Protein AF-0000000080281150 (afdb_homodimer)

InterPro domains:
  IPR000835 MarR-type HTH domain [PF12802] (37-95)
  IPR000835 MarR-type HTH domain [PS50995] (1-144)
  IPR000835 MarR-type HTH domain [SM00347] (31-132)
  IPR036388 Winged helix-like DNA-binding domain superfamily [G3DSA:1.10.10.10] (8-151)
  IPR036390 Winged helix DNA-binding domain superfamily [SSF46785] (22-146)
  IPR039422 Transcription regulators MarR/SlyA-like [PTHR33164] (24-145)

Structure (mmCIF, N/CA/C/O backbone):
data_AF-0000000080281150-model_v1
#
loop_
_entity.id
_entity.type
_entity.pdbx_description
1 polymer 'MarR family transcriptional regulator'
#
loop_
_atom_site.group_PDB
_atom_site.id
_atom_site.type_symbol
_atom_site.label_atom_id
_atom_site.label_alt_id
_atom_site.label_comp_id
_atom_site.label_asym_id
_atom_site.label_entity_id
_atom_site.label_seq_id
_atom_site.pdbx_PDB_ins_code
_atom_site.Cartn_x
_atom_site.Cartn_y
_atom_site.Cartn_z
_atom_site.occupancy
_atom_site.B_iso_or_equiv
_atom_site.auth_seq_id
_atom_site.auth_comp_id
_atom_site.auth_asym_id
_atom_site.auth_atom_id
_atom_site.pdbx_PDB_model_num
ATOM 1 N N . MET A 1 1 ? -9.445 -10.828 -25.422 1 67.69 1 MET A N 1
ATOM 2 C CA . MET A 1 1 ? -10.383 -11.781 -24.844 1 67.69 1 MET A CA 1
ATOM 3 C C . MET A 1 1 ? -9.797 -12.438 -23.609 1 67.69 1 MET A C 1
ATOM 5 O O . MET A 1 1 ? -8.578 -12.594 -23.5 1 67.69 1 MET A O 1
ATOM 9 N N . ALA A 1 2 ? -10.656 -12.547 -22.547 1 78.94 2 ALA A N 1
ATOM 10 C CA . ALA A 1 2 ? -10.211 -13.25 -21.359 1 78.94 2 ALA A CA 1
ATOM 11 C C . ALA A 1 2 ? -9.75 -14.664 -21.688 1 78.94 2 ALA A C 1
ATOM 13 O O . ALA A 1 2 ? -10.438 -15.398 -22.406 1 78.94 2 ALA A O 1
ATOM 14 N N . LYS A 1 3 ? -8.5 -15 -21.453 1 88.62 3 LYS A N 1
ATOM 15 C CA . LYS A 1 3 ? -8.008 -16.359 -21.672 1 88.62 3 LYS A CA 1
ATOM 16 C C . LYS A 1 3 ? -8.734 -17.344 -20.766 1 88.62 3 LYS A C 1
ATOM 18 O O . LYS A 1 3 ? -9.109 -18.438 -21.203 1 88.62 3 LYS A O 1
ATOM 23 N N . TYR A 1 4 ? -9.008 -16.969 -19.438 1 94.06 4 TYR A N 1
ATOM 24 C CA . TYR A 1 4 ? -9.703 -17.781 -18.453 1 94.06 4 TYR A CA 1
ATOM 25 C C . TYR A 1 4 ? -10.805 -16.984 -17.75 1 94.06 4 TYR A C 1
ATOM 27 O O . TYR A 1 4 ? -10.531 -15.984 -17.094 1 94.06 4 TYR A O 1
ATOM 35 N N . PRO A 1 5 ? -12.047 -17.422 -17.938 1 92.56 5 PRO A N 1
ATOM 36 C CA . PRO A 1 5 ? -13.133 -16.703 -17.266 1 92.56 5 PRO A CA 1
ATOM 37 C C . PRO A 1 5 ? -13.008 -16.734 -15.742 1 92.56 5 PRO A C 1
ATOM 39 O O . PRO A 1 5 ? -12.547 -17.719 -15.172 1 92.56 5 PRO A O 1
ATOM 42 N N . LEU A 1 6 ? -13.344 -15.656 -15.164 1 93.81 6 LEU A N 1
ATOM 43 C CA . LEU A 1 6 ? -13.289 -15.484 -13.719 1 93.81 6 LEU A CA 1
ATOM 44 C C . LEU A 1 6 ? -14.688 -15.531 -13.109 1 93.81 6 LEU A C 1
ATOM 46 O O . LEU A 1 6 ? -15.586 -14.805 -13.547 1 93.81 6 LEU A O 1
ATOM 50 N N . SER A 1 7 ? -14.906 -16.469 -12.172 1 94.81 7 SER A N 1
ATOM 51 C CA . SER A 1 7 ? -16.203 -16.516 -11.508 1 94.81 7 SER A CA 1
ATOM 52 C C . SER A 1 7 ? -16.391 -15.352 -10.547 1 94.81 7 SER A C 1
ATOM 54 O O . SER A 1 7 ? -15.406 -14.766 -10.086 1 94.81 7 SER A O 1
ATOM 56 N N . ALA A 1 8 ? -17.609 -15.031 -10.195 1 94.69 8 ALA A N 1
ATOM 57 C CA . ALA A 1 8 ? -17.922 -13.961 -9.25 1 94.69 8 ALA A CA 1
ATOM 58 C C . ALA A 1 8 ? -17.344 -14.266 -7.871 1 94.69 8 ALA A C 1
ATOM 60 O O . ALA A 1 8 ? -16.875 -13.359 -7.176 1 94.69 8 ALA A O 1
ATOM 61 N N . GLU A 1 9 ? -17.359 -15.508 -7.57 1 95.62 9 GLU A N 1
ATOM 62 C CA . GLU A 1 9 ? -16.859 -15.922 -6.27 1 95.62 9 GLU A CA 1
ATOM 63 C C . GLU A 1 9 ? -15.336 -15.781 -6.195 1 95.62 9 GLU A C 1
ATOM 65 O O . GLU A 1 9 ? -14.805 -15.297 -5.191 1 95.62 9 GLU A O 1
ATOM 70 N N . GLU A 1 10 ? -14.703 -16.188 -7.234 1 95.5 10 GLU A N 1
ATOM 71 C CA . GLU A 1 10 ? -13.258 -16.047 -7.293 1 95.5 10 GLU A CA 1
ATOM 72 C C . GLU A 1 10 ? -12.836 -14.586 -7.258 1 95.5 10 GLU A C 1
ATOM 74 O O . GLU A 1 10 ? -11.906 -14.219 -6.543 1 95.5 10 GLU A O 1
ATOM 79 N N . MET A 1 11 ? -13.57 -13.773 -7.984 1 95.75 11 MET A N 1
ATOM 80 C CA . MET A 1 11 ? -13.281 -12.344 -8.008 1 95.75 11 MET A CA 1
ATOM 81 C C . MET A 1 11 ? -13.461 -11.727 -6.621 1 95.75 11 MET A C 1
ATOM 83 O O . MET A 1 11 ? -12.648 -10.906 -6.195 1 95.75 11 MET A O 1
ATOM 87 N N . ALA A 1 12 ? -14.492 -12.164 -5.926 1 94.94 12 ALA A N 1
ATOM 88 C CA . ALA A 1 12 ? -14.766 -11.641 -4.59 1 94.94 12 ALA A CA 1
ATOM 89 C C . ALA A 1 12 ? -13.641 -11.992 -3.623 1 94.94 12 ALA A C 1
ATOM 91 O O . ALA A 1 12 ? -13.258 -11.18 -2.783 1 94.94 12 ALA A O 1
ATOM 92 N N . ARG A 1 13 ? -13.07 -13.164 -3.773 1 95.56 13 ARG A N 1
ATOM 93 C CA . ARG A 1 13 ? -11.977 -13.594 -2.91 1 95.56 13 ARG A CA 1
ATOM 94 C C . ARG A 1 13 ? -10.727 -12.758 -3.154 1 95.56 13 ARG A C 1
ATOM 96 O O . ARG A 1 13 ? -10.094 -12.289 -2.207 1 95.56 13 ARG A O 1
ATOM 103 N N . PHE A 1 14 ? -10.438 -12.531 -4.41 1 96.88 14 PHE A N 1
ATOM 104 C CA . PHE A 1 14 ? -9.25 -11.758 -4.738 1 96.88 14 PHE A CA 1
ATOM 105 C C . PHE A 1 14 ? -9.445 -10.289 -4.398 1 96.88 14 PHE A C 1
ATOM 107 O O . PHE A 1 14 ? -8.5 -9.602 -4 1 96.88 14 PHE A O 1
ATOM 114 N N . ALA A 1 15 ? -10.703 -9.836 -4.586 1 94.44 15 ALA A N 1
ATOM 115 C CA . ALA A 1 15 ? -11.016 -8.461 -4.191 1 94.44 15 ALA A CA 1
ATOM 116 C C . ALA A 1 15 ? -10.812 -8.266 -2.693 1 94.44 15 ALA A C 1
ATOM 118 O O . ALA A 1 15 ? -10.273 -7.238 -2.262 1 94.44 15 ALA A O 1
ATOM 119 N N . HIS A 1 16 ? -11.18 -9.25 -1.938 1 93.56 16 HIS A N 1
ATOM 120 C CA . HIS A 1 16 ? -11.008 -9.203 -0.49 1 93.56 16 HIS A CA 1
ATOM 121 C C . HIS A 1 16 ? -9.531 -9.219 -0.11 1 93.56 16 HIS A C 1
ATOM 123 O O . HIS A 1 16 ? -9.086 -8.391 0.693 1 93.56 16 HIS A O 1
ATOM 129 N N . LEU A 1 17 ? -8.719 -10.039 -0.716 1 95 17 LEU A N 1
ATOM 130 C CA . LEU A 1 17 ? -7.285 -10.125 -0.457 1 95 17 LEU A CA 1
ATOM 131 C C . LEU A 1 17 ? -6.578 -8.844 -0.865 1 95 17 LEU A C 1
ATOM 133 O O . LEU A 1 17 ? -5.703 -8.352 -0.146 1 95 17 LEU A O 1
ATOM 137 N N . GLY A 1 18 ? -7.012 -8.305 -2.004 1 94.88 18 GLY A N 1
ATOM 138 C CA . GLY A 1 18 ? -6.434 -7.059 -2.484 1 94.88 18 GLY A CA 1
ATOM 139 C C . GLY A 1 18 ? -6.719 -5.879 -1.571 1 94.88 18 GLY A C 1
ATOM 140 O O . GLY A 1 18 ? -5.828 -5.07 -1.3 1 94.88 18 GLY A O 1
ATOM 141 N N . ARG A 1 19 ? -7.941 -5.836 -1.125 1 92.88 19 ARG A N 1
ATOM 142 C CA . ARG A 1 19 ? -8.336 -4.77 -0.212 1 92.88 19 ARG A CA 1
ATOM 143 C C . ARG A 1 19 ? -7.57 -4.859 1.103 1 92.88 19 ARG A C 1
ATOM 145 O O . ARG A 1 19 ? -7.043 -3.857 1.592 1 92.88 19 ARG A O 1
ATOM 152 N N . GLU A 1 20 ? -7.5 -6.004 1.625 1 91.94 20 GLU A N 1
ATOM 153 C CA . GLU A 1 20 ? -6.77 -6.188 2.873 1 91.94 20 GLU A CA 1
ATOM 154 C C . GLU A 1 20 ? -5.281 -5.906 2.686 1 91.94 20 GLU A C 1
ATOM 156 O O . GLU A 1 20 ? -4.656 -5.258 3.527 1 91.94 20 GLU A O 1
ATOM 161 N N . GLY A 1 21 ? -4.742 -6.391 1.628 1 94.06 21 GLY A N 1
ATOM 162 C CA . GLY A 1 21 ? -3.338 -6.16 1.33 1 94.06 21 GLY A CA 1
ATOM 163 C C . GLY A 1 21 ? -2.99 -4.688 1.204 1 94.06 21 GLY A C 1
ATOM 164 O O . GLY A 1 21 ? -1.988 -4.23 1.758 1 94.06 21 GLY A O 1
ATOM 165 N N . SER A 1 22 ? -3.85 -3.963 0.484 1 95.56 22 SER A N 1
ATOM 166 C CA . SER A 1 22 ? -3.594 -2.535 0.315 1 95.56 22 SER A CA 1
ATOM 167 C C . SER A 1 22 ? -3.717 -1.791 1.64 1 95.56 22 SER A C 1
ATOM 169 O O . SER A 1 22 ? -2.92 -0.896 1.931 1 95.56 22 SER A O 1
ATOM 171 N N . THR A 1 23 ? -4.691 -2.184 2.447 1 93.94 23 THR A N 1
ATOM 172 C CA . THR A 1 23 ? -4.879 -1.559 3.752 1 93.94 23 THR A CA 1
ATOM 173 C C . THR A 1 23 ? -3.648 -1.764 4.633 1 93.94 23 THR A C 1
ATOM 175 O O . THR A 1 23 ? -3.08 -0.799 5.148 1 93.94 23 THR A O 1
ATOM 178 N N . LEU A 1 24 ? -3.193 -2.975 4.73 1 92.56 24 LEU A N 1
ATOM 179 C CA . LEU A 1 24 ? -2.078 -3.283 5.617 1 92.56 24 LEU A CA 1
ATOM 180 C C . LEU A 1 24 ? -0.782 -2.67 5.094 1 92.56 24 LEU A C 1
ATOM 182 O O . LEU A 1 24 ? 0.07 -2.246 5.879 1 92.56 24 LEU A O 1
ATOM 186 N N . THR A 1 25 ? -0.645 -2.613 3.799 1 95.06 25 THR A N 1
ATOM 187 C CA . THR A 1 25 ? 0.533 -2.002 3.193 1 95.06 25 THR A CA 1
ATOM 188 C C . THR A 1 25 ? 0.585 -0.508 3.504 1 95.06 25 THR A C 1
ATOM 190 O O . THR A 1 25 ? 1.625 0.009 3.918 1 95.06 25 THR A O 1
ATOM 193 N N . VAL A 1 26 ? -0.5 0.152 3.316 1 95.88 26 VAL A N 1
ATOM 194 C CA . VAL A 1 26 ? -0.562 1.587 3.574 1 95.88 26 VAL A CA 1
ATOM 195 C C . VAL A 1 26 ? -0.283 1.858 5.051 1 95.88 26 VAL A C 1
ATOM 197 O O . VAL A 1 26 ? 0.53 2.723 5.387 1 95.88 26 VAL A O 1
ATOM 200 N N . LEU A 1 27 ? -0.866 1.106 5.926 1 93.06 27 LEU A N 1
ATOM 201 C CA . LEU A 1 27 ? -0.697 1.33 7.359 1 93.06 27 LEU A CA 1
ATOM 202 C C . LEU A 1 27 ? 0.729 1.012 7.793 1 93.06 27 LEU A C 1
ATOM 204 O O . LEU A 1 27 ? 1.295 1.708 8.641 1 93.06 27 LEU A O 1
ATOM 208 N N . ARG A 1 28 ? 1.329 0.004 7.25 1 92.38 28 ARG A N 1
ATOM 209 C CA . ARG A 1 28 ? 2.719 -0.331 7.547 1 92.38 28 ARG A CA 1
ATOM 210 C C . ARG A 1 28 ? 3.65 0.817 7.172 1 92.38 28 ARG A C 1
ATOM 212 O O . ARG A 1 28 ? 4.523 1.197 7.957 1 92.38 28 ARG A O 1
ATOM 219 N N . HIS A 1 29 ? 3.428 1.342 6.023 1 94.06 29 HIS A N 1
ATOM 220 C CA . HIS A 1 29 ? 4.336 2.383 5.555 1 94.06 29 HIS A CA 1
ATOM 221 C C . HIS A 1 29 ? 4.051 3.713 6.238 1 94.06 29 HIS A C 1
ATOM 223 O O . HIS A 1 29 ? 4.949 4.551 6.379 1 94.06 29 HIS A O 1
ATOM 229 N N . ALA A 1 30 ? 2.811 3.914 6.699 1 91.94 30 ALA A N 1
ATOM 230 C CA . ALA A 1 30 ? 2.533 5.066 7.555 1 91.94 30 ALA A CA 1
ATOM 231 C C . ALA A 1 30 ? 3.312 4.98 8.867 1 91.94 30 ALA A C 1
ATOM 233 O O . ALA A 1 30 ? 3.873 5.977 9.328 1 91.94 30 ALA A O 1
ATOM 234 N N . ARG A 1 31 ? 3.373 3.822 9.398 1 88.75 31 ARG A N 1
ATOM 235 C CA . ARG A 1 31 ? 4.102 3.604 10.641 1 88.75 31 ARG A CA 1
ATOM 236 C C . ARG A 1 31 ? 5.602 3.814 10.438 1 88.75 31 ARG A C 1
ATOM 238 O O . ARG A 1 31 ? 6.258 4.449 11.266 1 88.75 31 ARG A O 1
ATOM 245 N N . ILE A 1 32 ? 6.125 3.293 9.398 1 89.88 32 ILE A N 1
ATOM 246 C CA . ILE A 1 32 ? 7.539 3.445 9.078 1 89.88 32 ILE A CA 1
ATOM 247 C C . ILE A 1 32 ? 7.867 4.922 8.867 1 89.88 32 ILE A C 1
ATOM 249 O O . ILE A 1 32 ? 8.844 5.434 9.406 1 89.88 32 ILE A O 1
ATOM 253 N N . ALA A 1 33 ? 7.004 5.625 8.117 1 91.38 33 ALA A N 1
ATOM 254 C CA . ALA A 1 33 ? 7.203 7.039 7.812 1 91.38 33 ALA A CA 1
ATOM 255 C C . ALA A 1 33 ? 7.18 7.879 9.086 1 91.38 33 ALA A C 1
ATOM 257 O O . ALA A 1 33 ? 7.961 8.82 9.227 1 91.38 33 ALA A O 1
ATOM 258 N N . GLU A 1 34 ? 6.309 7.523 9.945 1 86.69 34 GLU A N 1
ATOM 259 C CA . GLU A 1 34 ? 6.211 8.25 11.211 1 86.69 34 GLU A CA 1
ATOM 260 C C . GLU A 1 34 ? 7.523 8.18 11.984 1 86.69 34 GLU A C 1
ATOM 262 O O . GLU A 1 34 ? 7.941 9.164 12.594 1 86.69 34 GLU A O 1
ATOM 267 N N . ARG A 1 35 ? 8.172 7.047 11.961 1 86.06 35 ARG A N 1
ATOM 268 C CA . ARG A 1 35 ? 9.445 6.871 12.648 1 86.06 35 ARG A CA 1
ATOM 269 C C . ARG A 1 35 ? 10.539 7.715 12 1 86.06 35 ARG A C 1
ATOM 271 O O . ARG A 1 35 ? 11.578 7.969 12.617 1 86.06 35 ARG A O 1
ATOM 278 N N . MET A 1 36 ? 10.281 8.141 10.766 1 86.44 36 MET A N 1
ATOM 279 C CA . MET A 1 36 ? 11.219 8.984 10.031 1 86.44 36 MET A CA 1
ATOM 280 C C . MET A 1 36 ? 10.82 10.453 10.109 1 86.44 36 MET A C 1
ATOM 282 O O . MET A 1 36 ? 11.477 11.312 9.516 1 86.44 36 MET A O 1
ATOM 286 N N . GLY A 1 37 ? 9.703 10.742 10.766 1 86.19 37 GLY A N 1
ATOM 287 C CA . GLY A 1 37 ? 9.18 12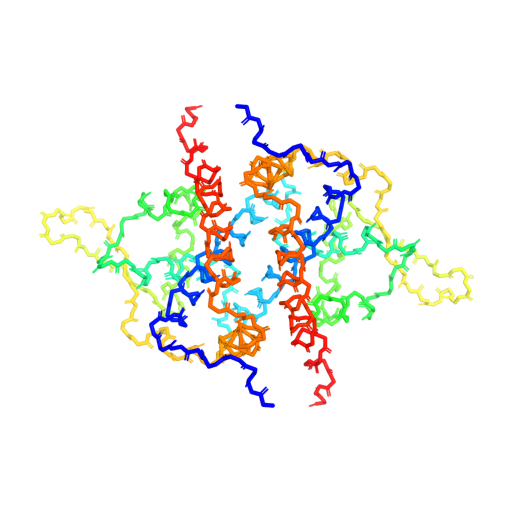.102 10.828 1 86.19 37 GLY A CA 1
ATOM 288 C C . GLY A 1 37 ? 8.555 12.562 9.523 1 86.19 37 GLY A C 1
ATOM 289 O O . GLY A 1 37 ? 8.547 13.758 9.219 1 86.19 37 GLY A O 1
ATOM 290 N N . LEU A 1 38 ? 8.047 11.57 8.688 1 91.25 38 LEU A N 1
ATOM 291 C CA . LEU A 1 38 ? 7.492 11.852 7.371 1 91.25 38 LEU A CA 1
ATOM 292 C C . LEU A 1 38 ? 6.066 11.32 7.258 1 91.25 38 LEU A C 1
ATOM 294 O O . LEU A 1 38 ? 5.598 10.602 8.141 1 91.25 38 LEU A O 1
ATOM 298 N N . SER A 1 39 ? 5.332 11.75 6.262 1 90.31 39 SER A N 1
ATOM 299 C CA . SER A 1 39 ? 4.129 11.055 5.82 1 90.31 39 SER A CA 1
ATOM 300 C C . SER A 1 39 ? 4.469 9.867 4.922 1 90.31 39 SER A C 1
ATOM 302 O O . SER A 1 39 ? 5.582 9.781 4.398 1 90.31 39 SER A O 1
ATOM 304 N N . ALA A 1 40 ? 3.543 9.047 4.777 1 92.31 40 ALA A N 1
ATOM 305 C CA . ALA A 1 40 ? 3.762 7.91 3.887 1 92.31 40 ALA A CA 1
ATOM 306 C C . ALA A 1 40 ? 4.043 8.375 2.461 1 92.31 40 ALA A C 1
ATOM 308 O O . ALA A 1 40 ? 4.875 7.793 1.763 1 92.31 40 ALA A O 1
ATOM 309 N N . THR A 1 41 ? 3.395 9.422 2.072 1 92.88 41 THR A N 1
ATOM 310 C CA . THR A 1 41 ? 3.602 9.984 0.743 1 92.88 41 THR A CA 1
ATOM 311 C C . THR A 1 41 ? 5.016 10.539 0.606 1 92.88 41 THR A C 1
ATOM 313 O O . THR A 1 41 ? 5.695 10.281 -0.39 1 92.88 41 THR A O 1
ATOM 316 N N . ASP A 1 42 ? 5.441 11.289 1.612 1 93.31 42 ASP A N 1
ATOM 317 C CA . ASP A 1 42 ? 6.797 11.828 1.603 1 93.31 42 ASP A CA 1
ATOM 318 C C . ASP A 1 42 ? 7.836 10.711 1.54 1 93.31 42 ASP A C 1
ATOM 320 O O . ASP A 1 42 ? 8.805 10.797 0.777 1 93.31 42 ASP A O 1
ATOM 324 N N . HIS A 1 43 ? 7.598 9.742 2.256 1 93.25 43 HIS A N 1
ATOM 325 C CA . HIS A 1 43 ? 8.516 8.609 2.314 1 93.25 43 HIS A CA 1
ATOM 326 C C . HIS A 1 43 ? 8.609 7.91 0.964 1 93.25 43 HIS A C 1
ATOM 328 O O . HIS A 1 43 ? 9.703 7.559 0.517 1 93.25 43 HIS A O 1
ATOM 334 N N . LYS A 1 44 ? 7.496 7.695 0.346 1 94.56 44 LYS A N 1
ATOM 335 C CA . LYS A 1 44 ? 7.512 7.004 -0.941 1 94.56 44 LYS A CA 1
ATOM 336 C C . LYS A 1 44 ? 8.125 7.883 -2.027 1 94.56 44 LYS A C 1
ATOM 338 O O . LYS A 1 44 ? 8.812 7.383 -2.924 1 94.56 44 LYS A O 1
ATOM 343 N N . ALA 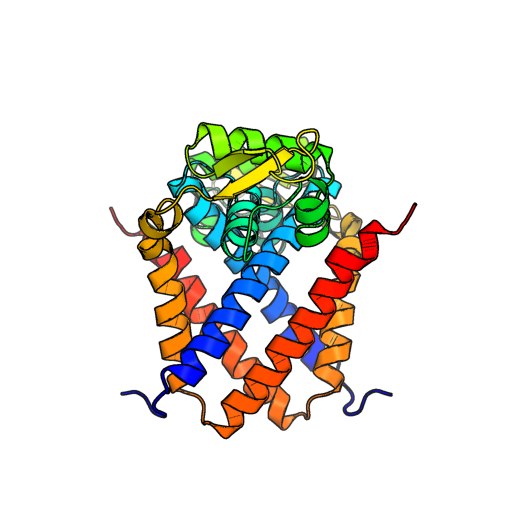A 1 45 ? 7.906 9.18 -1.927 1 92.88 45 ALA A N 1
ATOM 344 C CA . ALA A 1 45 ? 8.594 10.102 -2.828 1 92.88 45 ALA A CA 1
ATOM 345 C C . ALA A 1 45 ? 10.109 10.016 -2.652 1 92.88 45 ALA A C 1
ATOM 347 O O . ALA A 1 45 ? 10.852 9.969 -3.635 1 92.88 45 ALA A O 1
ATOM 348 N N . LEU A 1 46 ? 10.516 9.977 -1.428 1 93.31 46 LEU A N 1
ATOM 349 C CA . LEU A 1 46 ? 11.93 9.836 -1.113 1 93.31 46 LEU A CA 1
ATOM 350 C C . LEU A 1 46 ? 12.5 8.555 -1.721 1 93.31 46 LEU A C 1
ATOM 352 O O . LEU A 1 46 ? 13.586 8.57 -2.305 1 93.31 46 LEU A O 1
ATOM 356 N N . GLU A 1 47 ? 11.758 7.512 -1.562 1 91.88 47 GLU A N 1
ATOM 357 C CA . GLU A 1 47 ? 12.195 6.227 -2.1 1 91.88 47 GLU A CA 1
ATOM 358 C C . GLU A 1 47 ? 12.352 6.289 -3.615 1 91.88 47 GLU A C 1
ATOM 360 O O . GLU A 1 47 ? 13.32 5.754 -4.164 1 91.88 47 GLU A O 1
ATOM 365 N N . LEU A 1 48 ? 11.43 6.906 -4.273 1 90.5 48 LEU A N 1
ATOM 366 C CA . LEU A 1 48 ? 11.484 7.031 -5.727 1 90.5 48 LEU A CA 1
ATOM 367 C C . LEU A 1 48 ? 12.695 7.859 -6.156 1 90.5 48 LEU A C 1
ATOM 369 O O . LEU A 1 48 ? 13.406 7.488 -7.09 1 90.5 48 LEU A O 1
ATOM 373 N N . VAL A 1 49 ? 12.945 8.922 -5.457 1 89.94 49 VAL A N 1
ATOM 374 C CA . VAL A 1 49 ? 14.086 9.781 -5.758 1 89.94 49 VAL A CA 1
ATOM 375 C C . VAL A 1 49 ? 15.383 9.016 -5.516 1 89.94 49 VAL A C 1
ATOM 377 O O . VAL A 1 49 ? 16.328 9.109 -6.305 1 89.94 49 VAL A O 1
ATOM 380 N N . GLY A 1 50 ? 15.406 8.25 -4.484 1 87.94 50 GLY A N 1
ATOM 381 C CA . GLY A 1 50 ? 16.594 7.496 -4.117 1 87.94 50 GLY A CA 1
ATOM 382 C C . GLY A 1 50 ? 16.906 6.371 -5.09 1 87.94 50 GLY A C 1
ATOM 383 O O . GLY A 1 50 ? 18.062 5.941 -5.195 1 87.94 50 GLY A O 1
ATOM 384 N N . GLN A 1 51 ? 15.977 5.898 -5.812 1 86.56 51 GLN A N 1
ATOM 385 C CA . GLN A 1 51 ? 16.156 4.797 -6.754 1 86.56 51 GLN A CA 1
ATOM 386 C C . GLN A 1 51 ? 16.609 5.309 -8.117 1 86.56 51 GLN A C 1
ATOM 388 O O . GLN A 1 51 ? 17.062 4.527 -8.961 1 86.56 51 GLN A O 1
ATOM 393 N N . ALA A 1 52 ? 16.438 6.562 -8.273 1 87.31 52 ALA A N 1
ATOM 394 C CA . ALA A 1 52 ? 16.812 7.137 -9.562 1 87.31 52 ALA A CA 1
ATOM 395 C C . ALA A 1 52 ? 18.328 7.176 -9.719 1 87.31 52 ALA A C 1
ATOM 397 O O . ALA A 1 52 ? 19.062 7.336 -8.742 1 87.31 52 ALA A O 1
ATOM 398 N N . PRO A 1 53 ? 18.766 6.965 -10.961 1 86.94 53 PRO A N 1
ATOM 399 C CA . PRO A 1 53 ? 20.203 6.996 -11.188 1 86.94 53 PRO A CA 1
ATOM 400 C C . PRO A 1 53 ? 20.812 8.375 -10.938 1 86.94 53 PRO A C 1
ATOM 402 O O . PRO A 1 53 ? 22.031 8.492 -10.75 1 86.94 53 PRO A O 1
ATOM 405 N N . GLY A 1 54 ? 20.062 9.414 -10.914 1 88 54 GLY A N 1
ATOM 406 C CA . GLY A 1 54 ? 20.516 10.781 -10.68 1 88 54 GLY A CA 1
ATOM 407 C C . GLY A 1 54 ? 19.406 11.688 -10.156 1 88 54 GLY A C 1
ATOM 408 O O . GLY A 1 54 ? 18.297 11.234 -9.906 1 88 54 GLY A O 1
ATOM 409 N N . PRO A 1 55 ? 19.875 12.945 -9.922 1 93.44 55 PRO A N 1
ATOM 410 C CA . PRO A 1 55 ? 18.875 13.906 -9.414 1 93.44 55 PRO A CA 1
ATOM 411 C C . PRO A 1 55 ? 17.688 14.062 -10.352 1 93.44 55 PRO A C 1
ATOM 413 O O . PRO A 1 55 ? 17.828 13.898 -11.57 1 93.44 55 PRO A O 1
ATOM 416 N N . LEU A 1 56 ? 16.547 14.352 -9.781 1 94.12 56 LEU A N 1
ATOM 417 C CA . LEU A 1 56 ? 15.305 14.469 -10.547 1 94.12 56 LEU A CA 1
ATOM 418 C C . LEU A 1 56 ? 14.734 15.875 -10.438 1 94.12 56 LEU A C 1
ATOM 420 O O . LEU A 1 56 ? 14.93 16.562 -9.422 1 94.12 56 LEU A O 1
ATOM 424 N N . THR A 1 57 ? 13.992 16.25 -11.492 1 92.81 57 THR A N 1
ATOM 425 C CA . THR A 1 57 ? 13.234 17.484 -11.422 1 92.81 57 THR A CA 1
ATOM 426 C C . THR A 1 57 ? 11.914 17.281 -10.68 1 92.81 57 THR A C 1
ATOM 428 O O . THR A 1 57 ? 11.453 16.141 -10.539 1 92.81 57 THR A O 1
ATOM 431 N N . ALA A 1 58 ? 11.352 18.422 -10.242 1 91.75 58 ALA A N 1
ATOM 432 C CA . ALA A 1 58 ? 10.023 18.344 -9.633 1 91.75 58 ALA A CA 1
ATOM 433 C C . ALA A 1 58 ? 9.016 17.75 -10.609 1 91.75 58 ALA A C 1
ATOM 435 O O . ALA A 1 58 ? 8.141 16.984 -10.203 1 91.75 58 ALA A O 1
ATOM 436 N N . GLY A 1 59 ? 9.148 18.062 -11.836 1 91.25 59 GLY A N 1
ATOM 437 C CA . GLY A 1 59 ? 8.273 17.516 -12.867 1 91.25 59 GLY A CA 1
ATOM 438 C C . GLY A 1 59 ? 8.367 16.016 -12.992 1 91.25 59 GLY A C 1
ATOM 439 O O . GLY A 1 59 ? 7.352 15.32 -13.109 1 91.25 59 GLY A O 1
ATOM 440 N N . ARG A 1 60 ? 9.562 15.516 -12.953 1 91.25 60 ARG A N 1
ATOM 441 C CA . ARG A 1 60 ? 9.773 14.078 -13.062 1 91.25 60 ARG A CA 1
ATOM 442 C C . ARG A 1 60 ? 9.242 13.352 -11.828 1 91.25 60 ARG A C 1
ATOM 444 O O . ARG A 1 60 ? 8.656 12.273 -11.938 1 91.25 60 ARG A O 1
ATOM 451 N N . ILE A 1 61 ? 9.438 13.906 -10.688 1 91.88 61 ILE A N 1
ATOM 452 C CA . ILE A 1 61 ? 8.93 13.328 -9.453 1 91.88 61 ILE A CA 1
ATOM 453 C C . ILE A 1 61 ? 7.402 13.289 -9.492 1 91.88 61 ILE A C 1
ATOM 455 O O . ILE A 1 61 ? 6.785 12.297 -9.102 1 91.88 61 ILE A O 1
ATOM 459 N N . ALA A 1 62 ? 6.828 14.359 -10.008 1 90.06 62 ALA A N 1
ATOM 460 C CA . ALA A 1 62 ? 5.379 14.414 -10.164 1 90.06 62 ALA A CA 1
ATOM 461 C C . ALA A 1 62 ? 4.883 13.297 -11.078 1 90.06 62 ALA A C 1
ATOM 463 O O . ALA A 1 62 ? 3.902 12.617 -10.766 1 90.06 62 ALA A O 1
ATOM 464 N N . GLU A 1 63 ? 5.586 13.078 -12.133 1 87.62 63 GLU A N 1
ATOM 465 C CA . GLU A 1 63 ? 5.242 12.023 -13.078 1 87.62 63 GLU A CA 1
ATOM 466 C C . GLU A 1 63 ? 5.328 10.648 -12.43 1 87.62 63 GLU A C 1
ATOM 468 O O . GLU A 1 63 ? 4.465 9.797 -12.648 1 87.62 63 GLU A O 1
ATOM 473 N N . LEU A 1 64 ? 6.34 10.453 -11.609 1 84.94 64 LEU A N 1
ATOM 474 C CA . LEU A 1 64 ? 6.602 9.156 -11 1 84.94 64 LEU A CA 1
ATOM 475 C C . LEU A 1 64 ? 5.645 8.883 -9.852 1 84.94 64 LEU A C 1
ATOM 477 O O . LEU A 1 64 ? 5.348 7.727 -9.539 1 84.94 64 LEU A O 1
ATOM 481 N N . THR A 1 65 ? 5.129 9.922 -9.227 1 86.88 65 THR A N 1
ATOM 482 C CA . THR A 1 65 ? 4.332 9.75 -8.023 1 86.88 65 THR A CA 1
ATOM 483 C C . THR A 1 65 ? 2.852 9.969 -8.312 1 86.88 65 THR A C 1
ATOM 485 O O . THR A 1 65 ? 1.991 9.57 -7.523 1 86.88 65 THR A O 1
ATOM 488 N N . GLY A 1 66 ? 2.586 10.766 -9.375 1 82.81 66 GLY A N 1
ATOM 489 C CA . GLY A 1 66 ? 1.219 11.18 -9.648 1 82.81 66 GLY A CA 1
ATOM 490 C C . GLY A 1 66 ? 0.791 12.391 -8.844 1 82.81 66 GLY A C 1
ATOM 491 O O . GLY A 1 66 ? -0.364 12.82 -8.922 1 82.81 66 GLY A O 1
ATOM 492 N N . LEU A 1 67 ? 1.679 12.922 -8.141 1 84.62 67 LEU A N 1
ATOM 493 C CA . LEU A 1 67 ? 1.397 14.141 -7.387 1 84.62 67 LEU A CA 1
ATOM 494 C C . LEU A 1 67 ? 1.461 15.367 -8.289 1 84.62 67 LEU A C 1
ATOM 496 O O . LEU A 1 67 ? 2.141 15.352 -9.32 1 84.62 67 LEU A O 1
ATOM 500 N N . SER A 1 68 ? 0.706 16.375 -7.84 1 85.38 68 SER A N 1
ATOM 501 C CA . SER A 1 68 ? 0.879 17.656 -8.531 1 85.38 68 SER A CA 1
ATOM 502 C C . SER A 1 68 ? 2.254 18.25 -8.25 1 85.38 68 SER A C 1
ATOM 504 O O . SER A 1 68 ? 2.881 17.922 -7.238 1 85.38 68 SER A O 1
ATOM 506 N N . THR A 1 69 ? 2.668 19.094 -9.164 1 87.19 69 THR A N 1
ATOM 507 C CA . THR A 1 69 ? 3.959 19.734 -8.977 1 87.19 69 THR A CA 1
ATOM 508 C C . THR A 1 69 ? 3.975 20.562 -7.691 1 87.19 69 THR A C 1
ATOM 510 O O . THR A 1 69 ? 4.996 20.625 -7.004 1 87.19 69 THR A O 1
ATOM 513 N N . GLY A 1 70 ? 2.871 21.203 -7.441 1 87.75 70 GLY A N 1
ATOM 514 C CA . GLY A 1 70 ? 2.768 21.922 -6.184 1 87.75 70 GLY A CA 1
ATOM 515 C C . GLY A 1 70 ? 2.943 21.031 -4.969 1 87.75 70 GLY A C 1
ATOM 516 O O . GLY A 1 70 ? 3.645 21.391 -4.023 1 87.75 70 GLY A O 1
ATOM 517 N N . ALA A 1 71 ? 2.352 19.875 -4.996 1 87 71 ALA A N 1
ATOM 518 C CA . ALA A 1 71 ? 2.482 18.922 -3.895 1 87 71 ALA A CA 1
ATOM 519 C C . ALA A 1 71 ? 3.918 18.422 -3.77 1 87 71 ALA A C 1
ATOM 521 O O . ALA A 1 71 ? 4.418 18.234 -2.66 1 87 71 ALA A O 1
ATOM 522 N N . VAL A 1 72 ? 4.539 18.266 -4.91 1 91.62 72 VAL A N 1
ATOM 523 C CA . VAL A 1 72 ? 5.922 17.797 -4.922 1 91.62 72 VAL A CA 1
ATOM 524 C C . VAL A 1 72 ? 6.82 18.812 -4.23 1 91.62 72 VAL A C 1
ATOM 526 O O . VAL A 1 72 ? 7.742 18.438 -3.496 1 91.62 72 VAL A O 1
ATOM 529 N N . THR A 1 73 ? 6.539 20.031 -4.465 1 92.38 73 THR A N 1
ATOM 530 C CA . THR A 1 73 ? 7.32 21.078 -3.816 1 92.38 73 THR A CA 1
ATOM 531 C C . THR A 1 73 ? 7.223 20.969 -2.299 1 92.38 73 THR A C 1
ATOM 533 O O . THR A 1 73 ? 8.234 21.047 -1.598 1 92.38 73 THR A O 1
ATOM 536 N N . GLY A 1 74 ? 6.023 20.75 -1.854 1 92.94 74 GLY A N 1
ATOM 537 C CA . GLY A 1 74 ? 5.84 20.547 -0.427 1 92.94 74 GLY A CA 1
ATOM 538 C C . GLY A 1 74 ? 6.598 19.344 0.099 1 92.94 74 GLY A C 1
ATOM 539 O O . GLY A 1 74 ? 7.207 19.406 1.168 1 92.94 74 GLY A O 1
ATOM 540 N N . VAL A 1 75 ? 6.547 18.297 -0.609 1 92.94 75 VAL A N 1
ATOM 541 C CA . VAL A 1 75 ? 7.266 17.078 -0.245 1 92.94 75 VAL A CA 1
ATOM 542 C C . VAL A 1 75 ? 8.766 17.375 -0.179 1 92.94 75 VAL A C 1
ATOM 544 O O . VAL A 1 75 ? 9.43 16.984 0.784 1 92.94 75 VAL A O 1
ATOM 547 N N . MET A 1 76 ? 9.227 18.062 -1.17 1 92.88 76 MET A N 1
ATOM 548 C CA . MET A 1 76 ? 10.656 18.359 -1.233 1 92.88 76 MET A CA 1
ATOM 549 C C . MET A 1 76 ? 11.078 19.234 -0.064 1 92.88 76 MET A C 1
ATOM 551 O O . MET A 1 76 ? 12.156 19.047 0.504 1 92.88 76 MET A O 1
ATOM 555 N N . ASP A 1 77 ? 10.281 20.203 0.276 1 94.19 77 ASP A N 1
ATOM 556 C CA . ASP A 1 77 ? 10.547 21.062 1.429 1 94.19 77 ASP A CA 1
ATOM 557 C C . ASP A 1 77 ? 10.688 20.234 2.705 1 94.19 77 ASP A C 1
ATOM 559 O O . ASP A 1 77 ? 11.625 20.422 3.477 1 94.19 77 ASP A O 1
ATOM 563 N N . ARG A 1 78 ? 9.836 19.297 2.852 1 93.81 78 ARG A N 1
ATOM 564 C CA . ARG A 1 78 ? 9.828 18.484 4.062 1 93.81 78 ARG A CA 1
ATOM 565 C C . ARG A 1 78 ? 11.008 17.516 4.086 1 93.81 78 ARG A C 1
ATOM 567 O O . ARG A 1 78 ? 11.617 17.297 5.137 1 93.81 78 ARG A O 1
ATOM 574 N N . LEU A 1 79 ? 11.336 16.984 2.969 1 94.31 79 LEU A N 1
ATOM 575 C CA . LEU A 1 79 ? 12.469 16.062 2.891 1 94.31 79 LEU A CA 1
ATOM 576 C C . LEU A 1 79 ? 13.781 16.797 3.152 1 94.31 79 LEU A C 1
ATOM 578 O O . LEU A 1 79 ? 14.68 16.266 3.797 1 94.31 79 LEU A O 1
ATOM 582 N N . GLU A 1 80 ? 13.828 18 2.65 1 94.25 80 GLU A N 1
ATOM 583 C CA . GLU A 1 80 ? 15.016 18.812 2.898 1 94.25 80 GLU A CA 1
ATOM 584 C C . GLU A 1 80 ? 15.125 19.203 4.371 1 94.25 80 GLU A C 1
ATOM 586 O O . GLU A 1 80 ? 16.203 19.109 4.961 1 94.25 80 GLU A O 1
ATOM 591 N N . LYS A 1 81 ? 14.078 19.578 4.891 1 93.19 81 LYS A N 1
ATOM 592 C CA . LYS A 1 81 ? 14.039 19.953 6.305 1 93.19 81 LYS A CA 1
ATOM 593 C C . LYS A 1 81 ? 14.43 18.766 7.188 1 93.19 81 LYS A C 1
ATOM 595 O O . LYS A 1 81 ? 15.109 18.938 8.203 1 93.19 81 LYS A O 1
ATOM 600 N N . ALA A 1 82 ? 14.102 17.578 6.766 1 90.94 82 ALA A N 1
ATOM 601 C CA . ALA A 1 82 ? 14.391 16.359 7.52 1 90.94 82 ALA A CA 1
ATOM 602 C C . ALA A 1 82 ? 15.82 15.891 7.27 1 90.94 82 ALA A C 1
ATOM 604 O O . ALA A 1 82 ? 16.266 14.914 7.871 1 90.94 82 ALA A O 1
ATOM 605 N N . GLY A 1 83 ? 16.5 16.562 6.34 1 92.56 83 GLY A N 1
ATOM 606 C CA . GLY A 1 83 ? 17.875 16.203 6.039 1 92.56 83 GLY A CA 1
ATOM 607 C C . GLY A 1 83 ? 18 14.961 5.184 1 92.56 83 GLY A C 1
ATOM 608 O O . GLY A 1 83 ? 19.047 14.305 5.18 1 92.56 83 GLY A O 1
ATOM 609 N N . LEU A 1 84 ? 16.984 14.57 4.426 1 94.62 84 LEU A N 1
ATOM 610 C CA . LEU A 1 84 ? 16.953 13.328 3.672 1 94.62 84 LEU A CA 1
ATOM 611 C C . LEU A 1 84 ? 17.219 13.578 2.189 1 94.62 84 LEU A C 1
ATOM 613 O O . LEU A 1 84 ? 17.609 12.664 1.462 1 94.62 84 LEU A O 1
ATOM 617 N N . ALA A 1 85 ? 16.922 14.789 1.755 1 95.25 85 ALA A N 1
ATOM 618 C CA . ALA A 1 85 ? 17.141 15.188 0.365 1 95.25 85 ALA A CA 1
ATOM 619 C C . ALA A 1 85 ? 17.688 16.609 0.277 1 95.25 85 ALA A C 1
ATOM 621 O O . ALA A 1 85 ? 17.656 17.344 1.263 1 95.25 85 ALA A O 1
ATOM 622 N N . ARG A 1 86 ? 18.172 16.938 -0.825 1 95.5 86 ARG A N 1
ATOM 623 C CA . ARG A 1 86 ? 18.672 18.297 -1.051 1 95.5 86 ARG A CA 1
ATOM 624 C C . ARG A 1 86 ? 18.453 18.734 -2.494 1 95.5 86 ARG A C 1
ATOM 626 O O . ARG A 1 86 ? 18.406 17.891 -3.4 1 95.5 86 ARG A O 1
ATOM 633 N N . ARG A 1 87 ? 18.266 20.031 -2.594 1 94.44 87 ARG A N 1
ATOM 634 C CA . ARG A 1 87 ? 18.156 20.625 -3.918 1 94.44 87 ARG A CA 1
ATOM 635 C C . ARG A 1 87 ? 19.531 20.922 -4.512 1 94.44 87 ARG A C 1
ATOM 637 O O . ARG A 1 87 ? 20.438 21.359 -3.803 1 94.44 87 ARG A O 1
ATOM 644 N N . VAL A 1 88 ? 19.656 20.562 -5.715 1 93.75 88 VAL A N 1
ATOM 645 C CA . VAL A 1 88 ? 20.906 20.844 -6.414 1 93.75 88 VAL A CA 1
ATOM 646 C C . VAL A 1 88 ? 20.609 21.469 -7.773 1 93.75 88 VAL A C 1
ATOM 648 O O . VAL A 1 88 ? 19.516 21.328 -8.305 1 93.75 88 VAL A O 1
ATOM 651 N N . ARG A 1 89 ? 21.562 22.172 -8.273 1 92.19 89 ARG A N 1
ATOM 652 C CA . ARG A 1 89 ? 21.391 22.781 -9.594 1 92.19 89 ARG A CA 1
ATOM 653 C C . ARG A 1 89 ? 21.891 21.844 -10.695 1 92.19 89 ARG A C 1
ATOM 655 O O . ARG A 1 89 ? 22.875 21.141 -10.516 1 92.19 89 ARG A O 1
ATOM 662 N N . ASP A 1 90 ? 21.109 21.844 -11.773 1 89.5 90 ASP A N 1
ATOM 663 C CA . ASP A 1 90 ? 21.562 21.125 -12.953 1 89.5 90 ASP A CA 1
ATOM 664 C C . ASP A 1 90 ? 22.875 21.688 -13.484 1 89.5 90 ASP A C 1
ATOM 666 O O . ASP A 1 90 ? 23 22.906 -13.688 1 89.5 90 ASP A O 1
ATOM 670 N N . PRO A 1 91 ? 23.766 20.812 -13.648 1 87.62 91 PRO A N 1
ATOM 671 C CA . PRO A 1 91 ? 25.062 21.312 -14.109 1 87.62 91 PRO A CA 1
ATOM 672 C C . PRO A 1 91 ? 25.016 21.875 -15.523 1 87.62 91 PRO A C 1
ATOM 674 O O . PRO A 1 91 ? 25.828 22.719 -15.891 1 87.62 91 PRO A O 1
ATOM 677 N N . ILE A 1 92 ? 24.125 21.406 -16.297 1 90.38 92 ILE A N 1
ATOM 678 C CA . ILE A 1 92 ? 24 21.812 -17.703 1 90.38 92 ILE A CA 1
ATOM 679 C C . ILE A 1 92 ? 23.078 23.016 -17.812 1 90.38 92 ILE A C 1
ATOM 681 O O . ILE A 1 92 ? 23.391 24 -18.484 1 90.38 92 ILE A O 1
ATOM 685 N N . ASP A 1 93 ? 21.969 23.031 -17.188 1 91.12 93 ASP A N 1
ATOM 686 C CA . ASP A 1 93 ? 21 24.125 -17.141 1 91.12 93 ASP A CA 1
ATOM 687 C C . ASP A 1 93 ? 20.797 24.625 -15.703 1 91.12 93 ASP A C 1
ATOM 689 O O . ASP A 1 93 ? 19.922 24.141 -14.992 1 91.12 93 ASP A O 1
ATOM 693 N N . ARG A 1 94 ? 21.484 25.625 -15.328 1 88.25 94 ARG A N 1
ATOM 694 C CA . ARG A 1 94 ? 21.562 26.094 -13.945 1 88.25 94 ARG A CA 1
ATOM 695 C C . ARG A 1 94 ? 20.234 26.656 -13.484 1 88.25 94 ARG A C 1
ATOM 697 O O . ARG A 1 94 ? 20.016 26.859 -12.281 1 88.25 94 ARG A O 1
ATOM 704 N N . ARG A 1 95 ? 19.375 26.844 -14.406 1 88.62 95 ARG A N 1
ATOM 705 C CA . ARG A 1 95 ? 18.047 27.328 -14.023 1 88.62 95 ARG A CA 1
ATOM 706 C C . ARG A 1 95 ? 17.172 26.188 -13.508 1 88.62 95 ARG A C 1
ATOM 708 O O . ARG A 1 95 ? 16.156 26.422 -12.859 1 88.62 95 ARG A O 1
ATOM 715 N N . LYS A 1 96 ? 17.625 25 -13.789 1 90.88 96 LYS A N 1
ATOM 716 C CA . LYS A 1 96 ? 16.844 23.828 -13.391 1 90.88 96 LYS A CA 1
ATOM 717 C C . LYS A 1 96 ? 17.25 23.359 -11.992 1 90.88 96 LYS A C 1
ATOM 719 O O . LYS A 1 96 ? 18.438 23.188 -11.711 1 90.88 96 LYS A O 1
ATOM 724 N N . VAL A 1 97 ? 16.266 23.281 -11.188 1 91.94 97 VAL A N 1
ATOM 725 C CA . VAL A 1 97 ? 16.484 22.766 -9.844 1 91.94 97 VAL A CA 1
ATOM 726 C C . VAL A 1 97 ? 16.188 21.266 -9.805 1 91.94 97 VAL A C 1
ATOM 728 O O . VAL A 1 97 ? 15.148 20.828 -10.281 1 91.94 97 VAL A O 1
ATOM 731 N N . LEU A 1 98 ? 17.188 20.547 -9.305 1 94.88 98 LEU A N 1
ATOM 732 C CA . LEU A 1 98 ? 17.062 19.094 -9.164 1 94.88 98 LEU A CA 1
ATOM 733 C C . LEU A 1 98 ? 17.031 18.688 -7.699 1 94.88 98 LEU A C 1
ATOM 735 O O . LEU A 1 98 ? 17.406 19.469 -6.824 1 94.88 98 LEU A O 1
ATOM 739 N N . ILE A 1 99 ? 16.531 17.453 -7.477 1 94.5 99 ILE A N 1
ATOM 740 C CA . ILE A 1 99 ? 16.469 16.906 -6.125 1 94.5 99 ILE A CA 1
ATOM 741 C C . ILE A 1 99 ? 17.203 15.57 -6.074 1 94.5 99 ILE A C 1
ATOM 743 O O . ILE A 1 99 ? 17.047 14.734 -6.969 1 94.5 99 ILE A O 1
ATOM 747 N N . GLU A 1 100 ? 18 15.406 -5.109 1 94.5 100 GLU A N 1
ATOM 748 C CA . GLU A 1 100 ? 18.656 14.125 -4.879 1 94.5 100 GLU A CA 1
ATOM 749 C C . GLU A 1 100 ? 18.609 13.742 -3.404 1 94.5 100 GLU A C 1
ATOM 751 O O . GLU A 1 100 ? 18.453 14.602 -2.537 1 94.5 100 GLU A O 1
ATOM 756 N N . VAL A 1 101 ? 18.719 12.461 -3.193 1 93.62 101 VAL A N 1
ATOM 757 C CA . VAL A 1 101 ? 18.734 11.961 -1.826 1 93.62 101 VAL A CA 1
ATOM 758 C C . VAL A 1 101 ? 20.125 12.164 -1.223 1 93.62 101 VAL A C 1
ATOM 760 O O . VAL A 1 101 ? 21.141 11.922 -1.886 1 93.62 101 VAL A O 1
ATOM 763 N N . VAL A 1 102 ? 20.094 12.625 0.018 1 93.5 102 VAL A N 1
ATOM 764 C CA . VAL A 1 102 ? 21.359 12.773 0.73 1 93.5 102 VAL A CA 1
ATOM 765 C C . VAL A 1 102 ? 22.031 11.406 0.901 1 93.5 102 VAL A C 1
ATOM 767 O O . VAL A 1 102 ? 21.391 10.453 1.347 1 93.5 102 VAL A O 1
ATOM 770 N N . PRO A 1 103 ? 23.312 11.289 0.543 1 88.19 103 PRO A N 1
ATOM 771 C CA . PRO A 1 103 ? 24.016 10.008 0.683 1 88.19 103 PRO A CA 1
ATOM 772 C C . PRO A 1 103 ? 23.906 9.438 2.096 1 88.19 103 PRO A C 1
ATOM 774 O O . PRO A 1 103 ? 24.094 10.164 3.074 1 88.19 103 PRO A O 1
ATOM 777 N N . GLY A 1 104 ? 23.531 8.203 2.186 1 86.25 104 GLY A N 1
ATOM 778 C CA . GLY A 1 104 ? 23.469 7.531 3.473 1 86.25 104 GLY A CA 1
ATOM 779 C C . GLY A 1 104 ? 22.172 7.758 4.211 1 86.25 104 GLY A C 1
ATOM 780 O O . GLY A 1 104 ? 21.922 7.152 5.258 1 86.25 104 GLY A O 1
ATOM 781 N N . ALA A 1 105 ? 21.328 8.68 3.723 1 84.06 105 ALA A N 1
ATOM 782 C CA . ALA A 1 105 ? 20.094 9.039 4.426 1 84.06 105 ALA A CA 1
ATOM 783 C C . ALA A 1 105 ? 19.156 7.84 4.527 1 84.06 105 ALA A C 1
ATOM 785 O O . ALA A 1 105 ? 18.547 7.613 5.574 1 84.06 105 ALA A O 1
ATOM 786 N N . MET A 1 106 ? 19.141 7.062 3.504 1 82.88 106 MET A N 1
ATOM 787 C CA . MET A 1 106 ? 18.203 5.941 3.467 1 82.88 106 MET A CA 1
ATOM 788 C C . MET A 1 106 ? 18.781 4.73 4.195 1 82.88 106 MET A C 1
ATOM 790 O O . MET A 1 106 ? 18.016 3.898 4.707 1 82.88 106 MET A O 1
ATOM 794 N N . GLU A 1 107 ? 20.031 4.617 4.246 1 85 107 GLU A N 1
ATOM 795 C CA . GLU A 1 107 ? 20.672 3.479 4.898 1 85 107 GLU A CA 1
ATOM 796 C C . GLU A 1 107 ? 20.359 3.443 6.387 1 85 107 GLU A C 1
ATOM 798 O O . GLU A 1 107 ? 20.266 2.367 6.984 1 85 107 GLU A O 1
ATOM 803 N N . ARG A 1 108 ? 20.156 4.617 6.93 1 83.56 108 ARG A N 1
ATOM 804 C CA . ARG A 1 108 ? 19.844 4.73 8.352 1 83.56 108 ARG A CA 1
ATOM 805 C C . ARG A 1 108 ? 18.484 4.113 8.672 1 83.56 108 ARG A C 1
ATOM 807 O O . ARG A 1 108 ? 18.234 3.707 9.805 1 83.56 108 ARG A O 1
ATOM 814 N N . HIS A 1 109 ? 17.672 3.957 7.703 1 85.38 109 HIS A N 1
ATOM 815 C CA . HIS A 1 109 ? 16.312 3.494 7.945 1 85.38 109 HIS A CA 1
ATOM 816 C C . HIS A 1 109 ? 16.094 2.092 7.387 1 85.38 109 HIS A C 1
ATOM 818 O O . HIS A 1 109 ? 14.992 1.551 7.461 1 85.38 109 HIS A O 1
ATOM 824 N N . ALA A 1 110 ? 17.141 1.467 6.895 1 85.56 110 ALA A N 1
ATOM 825 C CA . ALA A 1 110 ? 17.094 0.133 6.301 1 85.56 110 ALA A CA 1
ATOM 826 C C . ALA A 1 110 ? 16.5 -0.879 7.27 1 85.56 110 ALA A C 1
ATOM 828 O O . ALA A 1 110 ? 15.703 -1.738 6.871 1 85.56 110 ALA A O 1
ATOM 829 N N . PRO A 1 111 ? 16.719 -0.78 8.555 1 89.38 111 PRO A N 1
ATOM 830 C CA . PRO A 1 111 ? 16.172 -1.757 9.5 1 89.38 111 PRO A CA 1
ATOM 831 C C . PRO A 1 111 ? 14.648 -1.723 9.57 1 89.38 111 PRO A C 1
ATOM 833 O O . PRO A 1 111 ? 14.016 -2.729 9.906 1 89.38 111 PRO A O 1
ATOM 836 N N . LEU A 1 112 ? 14.047 -0.62 9.203 1 87.5 112 LEU A N 1
ATOM 837 C CA . LEU A 1 112 ? 12.602 -0.469 9.266 1 87.5 112 LEU A CA 1
ATOM 838 C C . LEU A 1 112 ? 11.914 -1.348 8.227 1 87.5 112 LEU A C 1
ATOM 840 O O . LEU A 1 112 ? 10.727 -1.639 8.344 1 87.5 112 LEU A O 1
ATOM 844 N N . PHE A 1 113 ? 12.734 -1.836 7.27 1 86.94 113 PHE A N 1
ATOM 845 C CA . PHE A 1 113 ? 12.156 -2.588 6.164 1 86.94 113 PHE A CA 1
ATOM 846 C C . PHE A 1 113 ? 12.539 -4.059 6.246 1 86.94 113 PHE A C 1
ATOM 848 O O . PHE A 1 113 ? 12.094 -4.871 5.434 1 86.94 113 PHE A O 1
ATOM 855 N N . GLU A 1 114 ? 13.273 -4.441 7.199 1 89.44 114 GLU A N 1
ATOM 856 C CA . GLU A 1 114 ? 13.812 -5.789 7.324 1 89.44 114 GLU A CA 1
ATOM 857 C C . GLU A 1 114 ? 12.695 -6.816 7.512 1 89.44 114 GLU A C 1
ATOM 859 O O . GLU A 1 114 ? 12.789 -7.938 7.012 1 89.44 114 GLU A O 1
ATOM 864 N N . SER A 1 115 ? 11.672 -6.426 8.219 1 89.5 115 SER A N 1
ATOM 865 C CA . SER A 1 115 ? 10.57 -7.348 8.484 1 89.5 115 SER A CA 1
ATOM 866 C C . SER A 1 115 ? 9.867 -7.75 7.191 1 89.5 115 SER A C 1
ATOM 868 O O . SER A 1 115 ? 9.461 -8.906 7.039 1 89.5 115 SER A O 1
ATOM 870 N N . ALA A 1 116 ? 9.758 -6.797 6.293 1 89.56 116 ALA A N 1
ATOM 871 C CA . ALA A 1 116 ? 9.109 -7.086 5.016 1 89.56 116 ALA A CA 1
ATOM 872 C C . ALA A 1 116 ? 9.938 -8.078 4.195 1 89.56 116 ALA A C 1
ATOM 874 O O . ALA A 1 116 ? 9.383 -8.992 3.588 1 89.56 116 ALA A O 1
ATOM 875 N N . TYR A 1 117 ? 11.211 -7.852 4.184 1 90.38 117 TYR A N 1
ATOM 876 C CA . TYR A 1 117 ? 12.133 -8.727 3.469 1 90.38 117 TYR A CA 1
ATOM 877 C C . TYR A 1 117 ? 12.086 -10.141 4.035 1 90.38 117 TYR A C 1
ATOM 879 O O . TYR A 1 117 ? 11.961 -11.117 3.289 1 90.38 117 TYR A O 1
ATOM 887 N N . THR A 1 118 ? 12.117 -10.195 5.328 1 93.25 118 THR A N 1
ATOM 888 C CA . THR A 1 118 ? 12.109 -11.492 6.004 1 93.25 118 THR A CA 1
ATOM 889 C C . THR A 1 118 ? 10.789 -12.219 5.762 1 93.25 118 THR A C 1
ATOM 891 O O . THR A 1 118 ? 10.781 -13.422 5.496 1 93.25 118 THR A O 1
ATOM 894 N N . ASN A 1 119 ? 9.695 -11.492 5.887 1 94.44 119 ASN A N 1
ATOM 895 C CA . ASN A 1 119 ? 8.383 -12.078 5.617 1 94.44 119 ASN A CA 1
ATOM 896 C C . ASN A 1 119 ? 8.297 -12.617 4.195 1 94.44 119 ASN A C 1
ATOM 898 O O . ASN A 1 119 ? 7.855 -13.75 3.98 1 94.44 119 ASN A O 1
ATOM 902 N N . MET A 1 120 ? 8.75 -11.844 3.209 1 95.56 120 MET A N 1
ATOM 903 C CA . MET A 1 120 ? 8.711 -12.25 1.806 1 95.56 120 MET A CA 1
ATOM 904 C C . MET A 1 120 ? 9.547 -13.5 1.579 1 95.56 120 MET A C 1
ATOM 906 O O . MET A 1 120 ? 9.102 -14.445 0.921 1 95.56 120 MET A O 1
ATOM 910 N N . LYS A 1 121 ? 10.734 -13.484 2.162 1 95.62 121 LYS A N 1
ATOM 911 C CA . LYS A 1 121 ? 11.633 -14.633 2.025 1 95.62 121 LYS A CA 1
ATOM 912 C C . LYS A 1 121 ? 10.992 -15.898 2.586 1 95.62 121 LYS A C 1
ATOM 914 O O . LYS A 1 121 ? 10.969 -16.938 1.92 1 95.62 121 LYS A O 1
ATOM 919 N N . THR A 1 122 ? 10.438 -15.797 3.791 1 95.38 122 THR A N 1
ATOM 920 C CA . THR A 1 122 ? 9.812 -16.922 4.469 1 95.38 122 THR A CA 1
ATOM 921 C C . THR A 1 122 ? 8.648 -17.484 3.65 1 95.38 122 THR A C 1
ATOM 923 O O . THR A 1 122 ? 8.492 -18.688 3.52 1 95.38 122 THR A O 1
ATOM 926 N N . VAL A 1 123 ? 7.887 -16.609 3.078 1 97 123 VAL A N 1
ATOM 927 C CA . VAL A 1 123 ? 6.73 -17.016 2.287 1 97 123 VAL A CA 1
ATOM 928 C C . VAL A 1 123 ? 7.199 -17.672 0.987 1 97 123 VAL A C 1
ATOM 930 O O . VAL A 1 123 ? 6.75 -18.766 0.636 1 97 123 VAL A O 1
ATOM 933 N N . LEU A 1 124 ? 8.148 -17.031 0.29 1 97.81 124 LEU A N 1
ATOM 934 C CA . LEU A 1 124 ? 8.602 -17.516 -1.011 1 97.81 124 LEU A CA 1
ATOM 935 C C . LEU A 1 124 ? 9.219 -18.906 -0.889 1 97.81 124 LEU A C 1
ATOM 937 O O . LEU A 1 124 ? 9.109 -19.719 -1.806 1 97.81 124 LEU A O 1
ATOM 941 N N . GLU A 1 125 ? 9.836 -19.156 0.226 1 97.56 125 GLU A N 1
ATOM 942 C CA . GLU A 1 125 ? 10.516 -20.422 0.451 1 97.56 125 GLU A CA 1
ATOM 943 C C . GLU A 1 125 ? 9.508 -21.578 0.541 1 97.56 125 GLU A C 1
ATOM 945 O O . GLU A 1 125 ? 9.898 -22.75 0.526 1 97.56 125 GLU A O 1
ATOM 950 N N . GLN A 1 126 ? 8.211 -21.312 0.59 1 97.31 126 GLN A N 1
ATOM 951 C CA . GLN A 1 126 ? 7.164 -22.328 0.655 1 97.31 126 GLN A CA 1
ATOM 952 C C . GLN A 1 126 ? 6.598 -22.625 -0.731 1 97.31 126 GLN A C 1
ATOM 954 O O . GLN A 1 126 ? 5.738 -23.5 -0.884 1 97.31 126 GLN A O 1
ATOM 959 N N . PHE A 1 127 ? 7.09 -21.938 -1.733 1 98.06 127 PHE A N 1
ATOM 960 C CA . PHE A 1 127 ? 6.602 -22.078 -3.1 1 98.06 127 PHE A CA 1
ATOM 961 C C . PHE A 1 127 ? 7.699 -22.625 -4.008 1 98.06 127 PHE A C 1
ATOM 963 O O . PHE A 1 127 ? 8.852 -22.188 -3.928 1 98.06 127 PHE A O 1
ATOM 970 N N . SER A 1 128 ? 7.379 -23.562 -4.895 1 97.5 128 SER A N 1
ATOM 971 C CA . SER A 1 128 ? 8.344 -24.156 -5.824 1 97.5 128 SER A CA 1
ATOM 972 C C . SER A 1 128 ? 8.836 -23.125 -6.836 1 97.5 128 SER A C 1
ATOM 974 O O . SER A 1 128 ? 8.211 -22.078 -7.012 1 97.5 128 SER A O 1
ATOM 976 N N . PRO A 1 129 ? 9.961 -23.422 -7.488 1 96.75 129 PRO A N 1
ATOM 977 C CA . PRO A 1 129 ? 10.445 -22.516 -8.531 1 96.75 129 PRO A CA 1
ATOM 978 C C . PRO A 1 129 ? 9.406 -22.266 -9.625 1 96.75 129 PRO A C 1
ATOM 980 O O . PRO A 1 129 ? 9.297 -21.141 -10.125 1 96.75 129 PRO A O 1
ATOM 983 N N . GLU A 1 130 ? 8.664 -23.281 -9.938 1 97.38 130 GLU A N 1
ATOM 984 C CA . GLU A 1 130 ? 7.625 -23.125 -10.953 1 97.38 130 GLU A CA 1
ATOM 985 C C . GLU A 1 130 ? 6.504 -22.203 -10.461 1 97.38 130 GLU A C 1
ATOM 987 O O . GLU A 1 130 ? 5.992 -21.375 -11.219 1 97.38 130 GLU A O 1
ATOM 992 N N . GLU A 1 131 ? 6.109 -22.375 -9.227 1 98.06 131 GLU A N 1
ATOM 993 C CA . GLU A 1 131 ? 5.098 -21.5 -8.633 1 98.06 131 GLU A CA 1
ATOM 994 C C . GLU A 1 131 ? 5.586 -20.062 -8.555 1 98.06 131 GLU A C 1
ATOM 996 O O . GLU A 1 131 ? 4.824 -19.125 -8.797 1 98.06 131 GLU A O 1
ATOM 1001 N N . ARG A 1 132 ? 6.867 -19.891 -8.258 1 98.19 132 ARG A N 1
ATOM 1002 C CA . ARG A 1 132 ? 7.434 -18.547 -8.133 1 98.19 132 ARG A CA 1
ATOM 1003 C C . ARG A 1 132 ? 7.43 -17.828 -9.469 1 98.19 132 ARG A C 1
ATOM 1005 O O . ARG A 1 132 ? 7.262 -16.609 -9.516 1 98.19 132 ARG A O 1
ATOM 1012 N N . LYS A 1 133 ? 7.555 -18.562 -10.523 1 98.06 133 LYS A N 1
ATOM 1013 C CA . LYS A 1 133 ? 7.441 -17.953 -11.844 1 98.06 133 LYS A CA 1
ATOM 1014 C C . LYS A 1 133 ? 6.035 -17.406 -12.078 1 98.06 133 LYS A C 1
ATOM 1016 O O . LYS A 1 133 ? 5.871 -16.328 -12.664 1 98.06 133 LYS A O 1
ATOM 1021 N N . VAL A 1 134 ? 5.027 -18.125 -11.602 1 98.44 134 VAL A N 1
ATOM 1022 C CA . VAL A 1 134 ? 3.641 -17.688 -11.688 1 98.44 134 VAL A CA 1
ATOM 1023 C C . VAL A 1 134 ? 3.457 -16.422 -10.852 1 98.44 134 VAL A C 1
ATOM 1025 O O . VAL A 1 134 ? 2.832 -15.453 -11.305 1 98.44 134 VAL A O 1
ATOM 1028 N N . LEU A 1 135 ? 4.082 -16.406 -9.672 1 98.5 135 LEU A N 1
ATOM 1029 C CA . LEU A 1 135 ? 3.982 -15.273 -8.766 1 98.5 135 LEU A CA 1
ATOM 1030 C C . LEU A 1 135 ? 4.621 -14.031 -9.375 1 98.5 135 LEU A C 1
ATOM 1032 O O . LEU A 1 135 ? 4.062 -12.938 -9.289 1 98.5 135 LEU A O 1
ATOM 1036 N N . GLU A 1 136 ? 5.734 -14.242 -9.938 1 98.06 136 GLU A N 1
ATOM 1037 C CA . GLU A 1 136 ? 6.449 -13.133 -10.562 1 98.06 136 GLU A CA 1
ATOM 1038 C C . GLU A 1 136 ? 5.648 -12.547 -11.727 1 98.06 136 GLU A C 1
ATOM 1040 O O . GLU A 1 136 ? 5.543 -11.328 -11.859 1 98.06 136 GLU A O 1
ATOM 1045 N N . ARG A 1 137 ? 5.07 -13.398 -12.547 1 98 137 ARG A N 1
ATOM 1046 C CA . ARG A 1 137 ? 4.242 -12.953 -13.664 1 98 137 ARG A CA 1
ATOM 1047 C C . ARG A 1 137 ? 3.045 -12.148 -13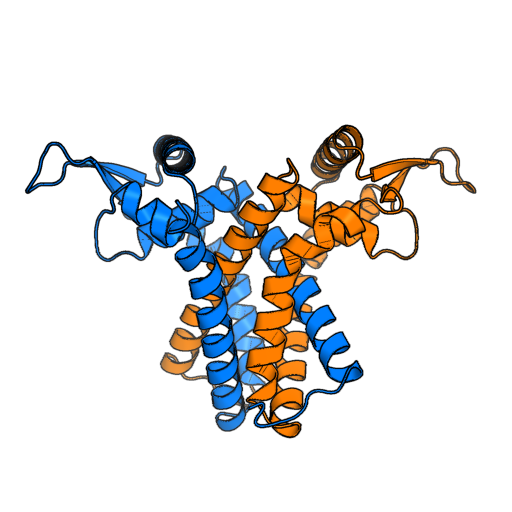.172 1 98 137 ARG A C 1
ATOM 1049 O O . ARG A 1 137 ? 2.713 -11.109 -13.734 1 98 137 ARG A O 1
ATOM 1056 N N . PHE A 1 138 ? 2.465 -12.617 -12.125 1 98.25 138 PHE A N 1
ATOM 1057 C CA . PHE A 1 138 ? 1.281 -11.977 -11.562 1 98.25 138 PHE A CA 1
ATOM 1058 C C . PHE A 1 138 ? 1.62 -10.602 -11.008 1 98.25 138 PHE A C 1
ATOM 1060 O O . PHE A 1 138 ? 0.946 -9.617 -11.32 1 98.25 138 PHE A O 1
ATOM 1067 N N . GLN A 1 139 ? 2.684 -10.516 -10.156 1 97.38 139 GLN A N 1
ATOM 1068 C CA . GLN A 1 139 ? 3.09 -9.25 -9.555 1 97.38 139 GLN A CA 1
ATOM 1069 C C . GLN A 1 139 ? 3.471 -8.227 -10.625 1 97.38 139 GLN A C 1
ATOM 1071 O O . GLN A 1 139 ? 3.096 -7.059 -10.531 1 97.38 139 GLN A O 1
ATOM 1076 N N . SER A 1 140 ? 4.137 -8.719 -11.672 1 97.5 140 SER A N 1
ATOM 1077 C CA . SER A 1 140 ? 4.551 -7.832 -12.758 1 97.5 140 SER A CA 1
ATOM 1078 C C . SER A 1 140 ? 3.344 -7.281 -13.508 1 97.5 140 SER A C 1
ATOM 1080 O O . SER A 1 140 ? 3.289 -6.086 -13.812 1 97.5 140 SER A O 1
ATOM 1082 N N . ALA A 1 141 ? 2.371 -8.117 -13.789 1 96.88 141 ALA A N 1
ATOM 1083 C CA . ALA A 1 141 ? 1.176 -7.695 -14.516 1 96.88 141 ALA A CA 1
ATOM 1084 C C . ALA A 1 141 ? 0.371 -6.684 -13.703 1 96.88 141 ALA A C 1
ATOM 1086 O O . ALA A 1 141 ? -0.121 -5.695 -14.25 1 96.88 141 ALA A O 1
ATOM 1087 N N . LEU A 1 142 ? 0.26 -6.934 -12.367 1 95.56 142 LEU A N 1
ATOM 1088 C CA . LEU A 1 142 ? -0.455 -6 -11.508 1 95.56 142 LEU A CA 1
ATOM 1089 C C . LEU A 1 142 ? 0.236 -4.641 -11.484 1 95.56 142 LEU A C 1
ATOM 1091 O O . LEU A 1 142 ? -0.424 -3.602 -11.562 1 95.56 142 LEU A O 1
ATOM 1095 N N . LEU A 1 143 ? 1.514 -4.645 -11.398 1 94.44 143 LEU A N 1
ATOM 1096 C CA . LEU A 1 143 ? 2.301 -3.416 -11.352 1 94.44 143 LEU A CA 1
ATOM 1097 C C . LEU A 1 143 ? 2.16 -2.627 -12.648 1 94.44 143 LEU A C 1
ATOM 1099 O O . LEU A 1 143 ? 2.096 -1.396 -12.633 1 94.44 143 LEU A O 1
ATOM 1103 N N . ASP A 1 144 ? 2.096 -3.307 -13.758 1 93.62 144 ASP A N 1
ATOM 1104 C CA . ASP A 1 144 ? 1.912 -2.639 -15.047 1 93.62 144 ASP A CA 1
ATOM 1105 C C . ASP A 1 144 ? 0.597 -1.865 -15.078 1 93.62 144 ASP A C 1
ATOM 1107 O O . ASP A 1 144 ? 0.553 -0.726 -15.555 1 93.62 144 ASP A O 1
ATOM 1111 N N . GLY A 1 145 ? -0.427 -2.502 -14.578 1 91 145 GLY A N 1
ATOM 1112 C CA . GLY A 1 145 ? -1.716 -1.832 -14.508 1 91 145 GLY A CA 1
ATOM 1113 C C . GLY A 1 145 ? -1.717 -0.629 -13.586 1 91 145 GLY A C 1
ATOM 1114 O O . GLY A 1 145 ? -2.324 0.398 -13.898 1 91 145 GLY A O 1
ATOM 1115 N N . LEU A 1 146 ? -0.986 -0.75 -12.461 1 89.62 146 LEU A N 1
AT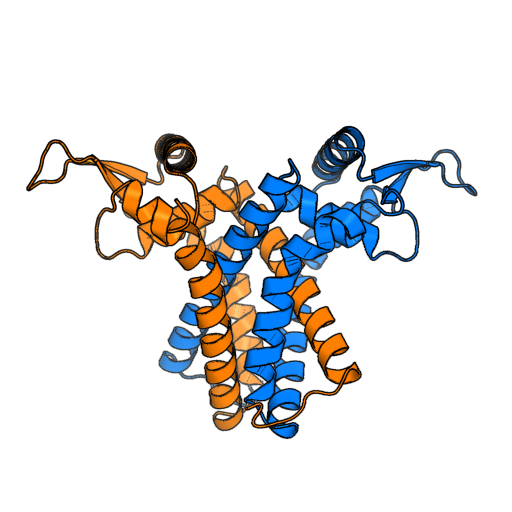OM 1116 C CA . LEU A 1 146 ? -0.904 0.343 -11.492 1 89.62 146 LEU A CA 1
ATOM 1117 C C . LEU A 1 146 ? -0.129 1.521 -12.078 1 89.62 146 LEU A C 1
ATOM 1119 O O . LEU A 1 146 ? -0.521 2.676 -11.898 1 89.62 146 LEU A O 1
ATOM 1123 N N . ARG A 1 147 ? 0.906 1.265 -12.75 1 88 147 ARG A N 1
ATOM 1124 C CA . ARG A 1 147 ? 1.698 2.307 -13.398 1 88 147 ARG A CA 1
ATOM 1125 C C . ARG A 1 147 ? 0.863 3.074 -14.414 1 88 147 ARG A C 1
ATOM 1127 O O . ARG A 1 147 ? 0.931 4.305 -14.477 1 88 147 ARG A O 1
ATOM 1134 N N . GLU A 1 148 ? 0.141 2.33 -15.172 1 87.5 148 GLU A N 1
ATOM 1135 C CA . GLU A 1 148 ? -0.716 2.963 -16.172 1 87.5 148 GLU A CA 1
ATOM 1136 C C . GLU A 1 148 ? -1.744 3.881 -15.516 1 87.5 148 GLU A C 1
ATOM 1138 O O . GLU A 1 148 ? -2.049 4.953 -16.047 1 87.5 148 GLU A O 1
ATOM 1143 N N . GLU A 1 149 ? -2.248 3.441 -14.406 1 85.62 149 GLU A N 1
ATOM 1144 C CA . GLU A 1 149 ? -3.238 4.23 -13.672 1 85.62 149 GLU A CA 1
ATOM 1145 C C . GLU A 1 149 ? -2.629 5.52 -13.141 1 85.62 149 GLU A C 1
ATOM 1147 O O . GLU A 1 149 ? -3.234 6.59 -13.242 1 85.62 149 GLU A O 1
ATOM 1152 N N . LEU A 1 150 ? -1.465 5.414 -12.539 1 82.56 150 LEU A N 1
ATOM 1153 C CA . LEU A 1 150 ? -0.862 6.547 -11.844 1 82.56 150 LEU A CA 1
ATOM 1154 C C . LEU A 1 150 ? -0.199 7.5 -12.836 1 82.56 150 LEU A C 1
ATOM 1156 O O . LEU A 1 150 ? -0.194 8.711 -12.625 1 82.56 150 LEU A O 1
ATOM 1160 N N . LEU A 1 151 ? 0.402 6.922 -13.852 1 74.88 151 LEU A N 1
ATOM 1161 C CA . LEU A 1 151 ? 1.11 7.746 -14.828 1 74.88 151 LEU A CA 1
ATOM 1162 C C . LEU A 1 151 ? 0.171 8.211 -15.938 1 74.88 151 LEU A C 1
ATOM 1164 O O . LEU A 1 151 ? 0.44 9.203 -16.609 1 74.88 151 LEU A O 1
ATOM 1168 N N . GLY A 1 152 ? -0.736 7.43 -16.312 1 66.31 152 GLY A N 1
ATOM 1169 C CA . GLY A 1 152 ? -1.646 7.781 -17.391 1 66.31 152 GLY A CA 1
ATOM 1170 C C . GLY A 1 152 ? -2.58 8.922 -17.031 1 66.31 152 GLY A C 1
ATOM 1171 O O . GLY A 1 152 ? -3.123 9.586 -17.922 1 66.31 152 GLY A O 1
ATOM 1172 N N . ASP A 1 153 ? -3.031 9.094 -15.805 1 53.94 153 ASP A N 1
ATOM 1173 C CA . ASP A 1 153 ? -3.959 10.164 -15.438 1 53.94 153 ASP A CA 1
ATOM 1174 C C . ASP A 1 153 ? -3.307 11.531 -15.602 1 53.94 153 ASP A C 1
ATOM 1176 O O . ASP A 1 153 ? -3.992 12.555 -15.602 1 53.94 153 ASP A O 1
ATOM 1180 N N . SER A 1 154 ? -2.057 11.75 -15.555 1 45.97 154 SER A N 1
ATOM 1181 C CA . SER A 1 154 ? -1.444 13.07 -15.703 1 45.97 154 SER A CA 1
ATOM 1182 C C . SER A 1 154 ? -1.796 13.703 -17.047 1 45.97 154 SER A C 1
ATOM 1184 O O . SER A 1 154 ? -1.514 14.875 -17.281 1 45.97 154 SER A O 1
ATOM 1186 N N . SER A 1 155 ? -1.84 13.008 -18.031 1 39.66 155 SER A N 1
ATOM 1187 C CA . SER A 1 155 ? -2.115 13.68 -19.297 1 39.66 155 SER A CA 1
ATOM 1188 C C . SER A 1 155 ? -3.562 14.156 -19.359 1 39.66 155 SER A C 1
ATOM 1190 O O . SER A 1 155 ? -4.078 14.445 -20.453 1 39.66 155 SER A O 1
ATOM 1192 N N . ARG A 1 156 ? -4.402 13.93 -18.391 1 34.28 156 ARG A N 1
ATOM 1193 C CA . ARG A 1 156 ? -5.664 14.578 -18.734 1 34.28 156 ARG A CA 1
ATOM 1194 C C . ARG A 1 156 ? -5.555 16.094 -18.562 1 34.28 156 ARG A C 1
ATOM 1196 O O . ARG A 1 156 ? -5.223 16.578 -17.469 1 34.28 156 ARG A O 1
ATOM 1203 N N . PRO A 1 157 ? -5.422 16.938 -19.656 1 34.78 157 PRO A N 1
ATOM 1204 C CA . PRO A 1 157 ? -5.602 18.375 -19.547 1 34.78 157 PRO A CA 1
ATOM 1205 C C . PRO A 1 157 ? -6.848 18.75 -18.75 1 34.78 157 PRO A C 1
ATOM 1207 O O . PRO A 1 157 ? -7.805 17.969 -18.688 1 34.78 157 PRO A O 1
ATOM 1210 N N . MET B 1 1 ? 11.922 -25.531 8.336 1 67.94 1 MET B N 1
ATOM 1211 C CA . MET B 1 1 ? 12.914 -25.609 7.258 1 67.94 1 MET B CA 1
ATOM 1212 C C . MET B 1 1 ? 12.32 -25.125 5.941 1 67.94 1 MET B C 1
ATOM 1214 O O . MET B 1 1 ? 11.117 -25.25 5.711 1 67.94 1 MET B O 1
ATOM 1218 N N . ALA B 1 2 ? 13.125 -24.328 5.203 1 79.5 2 ALA B N 1
ATOM 1219 C CA . ALA B 1 2 ? 12.672 -23.891 3.887 1 79.5 2 ALA B CA 1
ATOM 1220 C C . ALA B 1 2 ? 12.352 -25.078 2.99 1 79.5 2 ALA B C 1
ATOM 1222 O O . ALA B 1 2 ? 13.141 -26.016 2.895 1 79.5 2 ALA B O 1
ATOM 1223 N N . LYS B 1 3 ? 11.141 -25.219 2.553 1 88.88 3 LYS B N 1
ATOM 1224 C CA . LYS B 1 3 ? 10.781 -26.281 1.622 1 88.88 3 LYS B CA 1
ATOM 1225 C C . LYS B 1 3 ? 11.547 -26.141 0.307 1 88.88 3 LYS B C 1
ATOM 1227 O O . LYS B 1 3 ? 12.031 -27.141 -0.242 1 88.88 3 LYS B O 1
ATOM 1232 N N . TYR B 1 4 ? 11.711 -24.859 -0.229 1 93.94 4 TYR B N 1
ATOM 1233 C CA . TYR B 1 4 ? 12.438 -24.562 -1.462 1 93.94 4 TYR B CA 1
ATOM 1234 C C . TYR B 1 4 ? 13.43 -23.422 -1.25 1 93.94 4 TYR B C 1
ATOM 1236 O O . TYR B 1 4 ? 13.031 -22.297 -0.935 1 93.94 4 TYR B O 1
ATOM 1244 N N . PRO B 1 5 ? 14.703 -23.734 -1.403 1 92.56 5 PRO B N 1
ATOM 1245 C CA . PRO B 1 5 ? 15.703 -22.672 -1.24 1 92.56 5 PRO B CA 1
ATOM 1246 C C . PRO B 1 5 ? 15.516 -21.531 -2.238 1 92.56 5 PRO B C 1
ATOM 1248 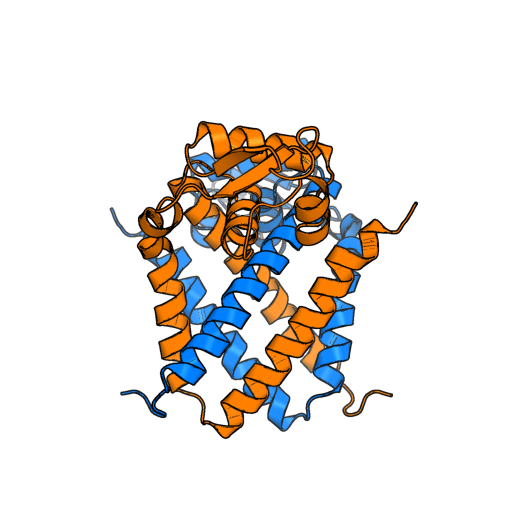O O . PRO B 1 5 ? 15.125 -21.766 -3.383 1 92.56 5 PRO B O 1
ATOM 1251 N N . LEU B 1 6 ? 15.727 -20.359 -1.771 1 93.81 6 LEU B N 1
ATOM 1252 C CA . LEU B 1 6 ? 15.594 -19.141 -2.57 1 93.81 6 LEU B CA 1
ATOM 1253 C C . LEU B 1 6 ? 16.969 -18.594 -2.936 1 93.81 6 LEU B C 1
ATOM 1255 O O . LEU B 1 6 ? 17.812 -18.375 -2.061 1 93.81 6 LEU B O 1
ATOM 1259 N N . SER B 1 7 ? 17.219 -18.438 -4.242 1 94.81 7 SER B N 1
ATOM 1260 C CA . SER B 1 7 ? 18.5 -17.844 -4.656 1 94.81 7 SER B CA 1
ATOM 1261 C C . SER B 1 7 ? 18.531 -16.344 -4.363 1 94.81 7 SER B C 1
ATOM 1263 O O . SER B 1 7 ? 17.484 -15.711 -4.254 1 94.81 7 SER B O 1
ATOM 1265 N N . ALA B 1 8 ? 19.703 -15.766 -4.285 1 94.75 8 ALA B N 1
ATOM 1266 C CA . ALA B 1 8 ? 19.875 -14.336 -4.059 1 94.75 8 ALA B CA 1
ATOM 1267 C C . ALA B 1 8 ? 19.266 -13.523 -5.203 1 94.75 8 ALA B C 1
ATOM 1269 O O . ALA B 1 8 ? 18.688 -12.453 -4.977 1 94.75 8 ALA B O 1
ATOM 1270 N N . GLU B 1 9 ? 19.406 -14.07 -6.348 1 95.62 9 GLU B N 1
ATOM 1271 C CA . GLU B 1 9 ? 18.875 -13.383 -7.523 1 95.62 9 GLU B CA 1
ATOM 1272 C C . GLU B 1 9 ? 17.359 -13.375 -7.527 1 95.62 9 GLU B C 1
ATOM 1274 O O . GLU B 1 9 ? 16.734 -12.344 -7.824 1 95.62 9 GLU B O 1
ATOM 1279 N N . GLU B 1 10 ? 16.812 -14.492 -7.207 1 95.5 10 GLU B N 1
ATOM 1280 C CA . GLU B 1 10 ? 15.359 -14.578 -7.133 1 95.5 10 GLU B CA 1
ATOM 1281 C C . GLU B 1 10 ? 14.805 -13.656 -6.043 1 95.5 10 GLU B C 1
ATOM 1283 O O . GLU B 1 10 ? 13.812 -12.961 -6.258 1 95.5 10 GLU B O 1
ATOM 1288 N N . MET B 1 11 ? 15.492 -13.633 -4.918 1 95.81 11 MET B N 1
ATOM 1289 C CA . MET B 1 11 ? 15.07 -12.773 -3.82 1 95.81 11 MET B CA 1
ATOM 1290 C C . MET B 1 11 ? 15.141 -11.305 -4.223 1 95.81 11 MET B C 1
ATOM 1292 O O . MET B 1 11 ? 14.242 -10.523 -3.898 1 95.81 11 MET B O 1
ATOM 1296 N N . ALA B 1 12 ? 16.172 -10.953 -4.965 1 95.06 12 ALA B N 1
ATOM 1297 C CA . ALA B 1 12 ? 16.344 -9.57 -5.402 1 95.06 12 ALA B CA 1
ATOM 1298 C C . ALA B 1 12 ? 15.211 -9.156 -6.34 1 95.06 12 ALA B C 1
ATOM 1300 O O . ALA B 1 12 ? 14.719 -8.023 -6.27 1 95.06 12 ALA B O 1
ATOM 1301 N N . ARG B 1 13 ? 14.766 -10.062 -7.172 1 95.62 13 ARG B N 1
ATOM 1302 C CA . ARG B 1 13 ? 13.672 -9.773 -8.102 1 95.62 13 ARG B CA 1
ATOM 1303 C C . ARG B 1 13 ? 12.367 -9.539 -7.352 1 95.62 13 ARG B C 1
ATOM 1305 O O . ARG B 1 13 ? 11.648 -8.578 -7.629 1 95.62 13 ARG B O 1
ATOM 1312 N N . PHE B 1 14 ? 12.117 -10.383 -6.387 1 96.88 14 PHE B N 1
ATOM 1313 C CA . PHE B 1 14 ? 10.875 -10.25 -5.633 1 96.88 14 PHE B CA 1
ATOM 1314 C C . PHE B 1 14 ? 10.922 -9.031 -4.715 1 96.88 14 PHE B C 1
ATOM 1316 O O . PHE B 1 14 ? 9.898 -8.375 -4.484 1 96.88 14 PHE B O 1
ATOM 1323 N N . ALA B 1 15 ? 12.141 -8.781 -4.195 1 94.56 15 ALA B N 1
ATOM 1324 C CA . ALA B 1 15 ? 12.305 -7.578 -3.383 1 94.56 15 ALA B CA 1
ATOM 1325 C C . ALA B 1 15 ? 12.023 -6.32 -4.203 1 94.56 15 ALA B C 1
ATOM 1327 O O . ALA B 1 15 ? 11.383 -5.387 -3.715 1 94.56 15 ALA B O 1
ATOM 1328 N N . HIS B 1 16 ? 12.453 -6.34 -5.43 1 93.75 16 HIS B N 1
ATOM 1329 C CA . HIS B 1 16 ? 12.219 -5.215 -6.328 1 93.75 16 HIS B CA 1
ATOM 1330 C C . HIS B 1 16 ? 10.734 -5.062 -6.645 1 93.75 16 HIS B C 1
ATOM 1332 O O . HIS B 1 16 ? 10.188 -3.963 -6.551 1 93.75 16 HIS B O 1
ATOM 1338 N N . LEU B 1 17 ? 10.023 -6.125 -6.91 1 95.12 17 LEU B N 1
ATOM 1339 C CA . LEU B 1 17 ? 8.594 -6.109 -7.203 1 95.12 17 LEU B CA 1
ATOM 1340 C C . LEU B 1 17 ? 7.793 -5.668 -5.984 1 95.12 17 LEU B C 1
ATOM 1342 O O . LEU B 1 17 ? 6.848 -4.883 -6.109 1 95.12 17 LEU B O 1
ATOM 1346 N N . GLY B 1 18 ? 8.219 -6.156 -4.824 1 95 18 GLY B N 1
ATOM 1347 C CA . GLY B 1 18 ? 7.559 -5.781 -3.584 1 95 18 GLY B CA 1
ATOM 1348 C C . GLY B 1 18 ? 7.703 -4.309 -3.256 1 95 18 GLY B C 1
ATOM 1349 O O . GLY B 1 18 ? 6.734 -3.66 -2.848 1 95 18 GLY B O 1
ATOM 1350 N N . ARG B 1 19 ? 8.891 -3.82 -3.459 1 92.94 19 ARG B N 1
ATOM 1351 C CA . ARG B 1 19 ? 9.148 -2.406 -3.211 1 92.94 19 ARG B CA 1
ATOM 1352 C C . ARG B 1 19 ? 8.336 -1.526 -4.152 1 92.94 19 ARG B C 1
ATOM 1354 O O . ARG B 1 19 ? 7.695 -0.569 -3.717 1 92.94 19 ARG B O 1
ATOM 1361 N N . GLU B 1 20 ? 8.352 -1.864 -5.375 1 92.06 20 GLU B N 1
ATOM 1362 C CA . GLU B 1 20 ? 7.582 -1.09 -6.344 1 92.06 20 GLU B CA 1
ATOM 1363 C C . GLU B 1 20 ? 6.086 -1.19 -6.07 1 92.06 20 GLU B C 1
ATOM 1365 O O . GLU B 1 20 ? 5.367 -0.19 -6.137 1 92.06 20 GLU B O 1
ATOM 1370 N N . GLY B 1 21 ? 5.637 -2.355 -5.781 1 94.12 21 GLY B N 1
ATOM 1371 C CA . GLY B 1 21 ? 4.234 -2.561 -5.469 1 94.12 21 GLY B CA 1
ATOM 1372 C C . GLY B 1 21 ? 3.764 -1.752 -4.273 1 94.12 21 GLY B C 1
ATOM 1373 O O . GLY B 1 21 ? 2.703 -1.127 -4.32 1 94.12 21 GLY B O 1
ATOM 1374 N N . SER B 1 22 ? 4.586 -1.77 -3.219 1 95.62 22 SER B N 1
ATOM 1375 C CA . SER B 1 22 ? 4.215 -1.014 -2.027 1 95.62 22 SER B CA 1
ATOM 1376 C C . SER B 1 22 ? 4.211 0.486 -2.303 1 95.62 22 SER B C 1
ATOM 1378 O O . SER B 1 22 ? 3.322 1.205 -1.84 1 95.62 22 SER B O 1
ATOM 1380 N N . THR B 1 23 ? 5.184 0.946 -3.076 1 94 23 THR B N 1
ATOM 1381 C CA . THR B 1 23 ? 5.254 2.359 -3.428 1 94 23 THR B CA 1
ATOM 1382 C C . THR B 1 23 ? 4.008 2.789 -4.199 1 94 23 THR B C 1
ATOM 1384 O O . THR B 1 23 ? 3.334 3.746 -3.812 1 94 23 THR B O 1
ATOM 1387 N N . LEU B 1 24 ? 3.656 2.057 -5.215 1 92.62 24 LEU B N 1
ATOM 1388 C CA . LEU B 1 24 ? 2.535 2.441 -6.066 1 92.62 24 LEU B CA 1
ATOM 1389 C C . LEU B 1 24 ? 1.214 2.311 -5.316 1 92.62 24 LEU B C 1
ATOM 1391 O O . LEU B 1 24 ? 0.293 3.102 -5.531 1 92.62 24 LEU B O 1
ATOM 1395 N N . THR B 1 25 ? 1.131 1.342 -4.449 1 95.06 25 THR B N 1
ATOM 1396 C CA . THR B 1 25 ? -0.072 1.165 -3.643 1 95.06 25 THR B CA 1
ATOM 1397 C C . THR B 1 25 ? -0.27 2.348 -2.699 1 95.06 25 THR B C 1
ATOM 1399 O O . THR B 1 25 ? -1.369 2.9 -2.611 1 95.06 25 THR B O 1
ATOM 1402 N N . VAL B 1 26 ? 0.76 2.717 -2.027 1 95.88 26 VAL B N 1
ATOM 1403 C CA . VAL B 1 26 ? 0.683 3.836 -1.094 1 95.88 26 VAL B CA 1
ATOM 1404 C C . VAL B 1 26 ? 0.314 5.113 -1.847 1 95.88 26 VAL B C 1
ATOM 1406 O O . VAL B 1 26 ? -0.588 5.844 -1.433 1 95.88 26 VAL B O 1
ATOM 1409 N N . LEU B 1 27 ? 0.932 5.355 -2.959 1 93.06 27 LEU B N 1
ATOM 1410 C CA . LEU B 1 27 ? 0.682 6.582 -3.713 1 93.06 27 LEU B CA 1
ATOM 1411 C C . LEU B 1 27 ? -0.728 6.582 -4.297 1 93.06 27 LEU B C 1
ATOM 1413 O O . LEU B 1 27 ? -1.389 7.621 -4.328 1 93.06 27 LEU B O 1
ATOM 1417 N N . ARG B 1 28 ? -1.214 5.473 -4.738 1 92.44 28 ARG B N 1
ATOM 1418 C CA . ARG B 1 28 ? -2.578 5.363 -5.242 1 92.44 28 ARG B CA 1
ATOM 1419 C C . ARG B 1 28 ? -3.594 5.723 -4.164 1 92.44 28 ARG B C 1
ATOM 1421 O O . ARG B 1 28 ? -4.527 6.488 -4.414 1 92.44 28 ARG B O 1
ATOM 1428 N N . HIS B 1 29 ? -3.369 5.199 -3.008 1 94.06 29 HIS B N 1
ATOM 1429 C CA . HIS B 1 29 ? -4.348 5.418 -1.948 1 94.06 29 HIS B CA 1
ATOM 1430 C C . HIS B 1 29 ? -4.211 6.82 -1.357 1 94.06 29 HIS B C 1
ATOM 1432 O O . HIS B 1 29 ? -5.184 7.379 -0.845 1 94.06 29 HIS B O 1
ATOM 1438 N N . ALA B 1 30 ? -3.018 7.406 -1.453 1 91.88 30 ALA B N 1
ATOM 1439 C CA . ALA B 1 30 ? -2.881 8.82 -1.106 1 91.88 30 ALA B CA 1
ATOM 1440 C C . ALA B 1 30 ? -3.707 9.695 -2.043 1 91.88 30 ALA B C 1
ATOM 1442 O O . ALA B 1 30 ? -4.371 10.633 -1.601 1 91.88 30 ALA B O 1
ATOM 1443 N N . ARG B 1 31 ? -3.682 9.359 -3.275 1 88.81 31 ARG B N 1
ATOM 1444 C CA . ARG B 1 31 ? -4.441 10.109 -4.27 1 88.81 31 ARG B CA 1
ATOM 1445 C C . ARG B 1 31 ? -5.941 9.953 -4.043 1 88.81 31 ARG B C 1
ATOM 1447 O O . ARG B 1 31 ? -6.691 10.93 -4.117 1 88.81 31 ARG B O 1
ATOM 1454 N N . ILE B 1 32 ? -6.375 8.773 -3.795 1 89.88 32 ILE B N 1
ATOM 1455 C CA . ILE B 1 32 ? -7.781 8.5 -3.529 1 89.88 32 ILE B CA 1
ATOM 1456 C C . ILE B 1 32 ? -8.227 9.242 -2.275 1 89.88 32 ILE B C 1
ATOM 1458 O O . ILE B 1 32 ? -9.273 9.898 -2.273 1 89.88 32 ILE B O 1
ATOM 1462 N N . ALA B 1 33 ? -7.398 9.203 -1.223 1 91.44 33 ALA B N 1
ATOM 1463 C CA . ALA B 1 33 ? -7.707 9.852 0.047 1 91.44 33 ALA B CA 1
ATOM 1464 C C . ALA B 1 33 ? -7.816 11.367 -0.124 1 91.44 33 ALA B C 1
ATOM 1466 O O . ALA B 1 33 ? -8.688 12 0.472 1 91.44 33 ALA B O 1
ATOM 1467 N N . GLU B 1 34 ? -6.961 11.883 -0.919 1 86.81 34 GLU B N 1
ATOM 1468 C CA . GLU B 1 34 ? -6.984 13.32 -1.176 1 86.81 34 GLU B CA 1
ATOM 1469 C C . GLU B 1 34 ? -8.32 13.75 -1.778 1 86.81 34 GLU B C 1
ATOM 1471 O O . GLU B 1 34 ? -8.852 14.805 -1.429 1 86.81 34 GLU B O 1
ATOM 1476 N N . ARG B 1 35 ? -8.852 12.945 -2.65 1 86.31 35 ARG B N 1
ATOM 1477 C CA . ARG B 1 35 ? -10.133 13.242 -3.277 1 86.31 35 ARG B CA 1
ATOM 1478 C C . ARG B 1 35 ? -11.273 13.188 -2.262 1 86.31 35 ARG B C 1
ATOM 1480 O O . ARG B 1 35 ? -12.359 13.719 -2.502 1 86.31 35 ARG B O 1
ATOM 1487 N N . MET B 1 36 ? -11.008 12.531 -1.136 1 86.81 36 MET B N 1
ATOM 1488 C CA . MET B 1 36 ? -11.984 12.422 -0.063 1 86.81 36 MET B CA 1
ATOM 1489 C C . MET B 1 36 ? -11.719 13.445 1.031 1 86.81 36 MET B C 1
ATOM 1491 O O . MET B 1 36 ? -12.43 13.484 2.039 1 86.81 36 MET B O 1
ATOM 1495 N N . GLY B 1 37 ? -10.656 14.242 0.892 1 86.5 37 GLY B N 1
ATOM 1496 C CA . GLY B 1 37 ? -10.266 15.195 1.914 1 86.5 37 GLY B CA 1
ATOM 1497 C C . GLY B 1 37 ? -9.633 14.547 3.129 1 86.5 37 GLY B C 1
ATOM 1498 O O . GLY B 1 37 ? -9.727 15.07 4.242 1 86.5 37 GLY B O 1
ATOM 1499 N N . LEU B 1 38 ? -9.016 13.312 2.922 1 91.44 38 LEU B N 1
ATOM 1500 C CA . LEU B 1 38 ? -8.422 12.531 4.008 1 91.44 38 LEU B CA 1
ATOM 1501 C C . LEU B 1 38 ? -6.953 12.242 3.732 1 91.44 38 LEU B C 1
ATOM 1503 O O . LEU B 1 38 ? -6.461 12.5 2.631 1 91.44 38 LEU B O 1
ATOM 1507 N N . SER B 1 39 ? -6.223 11.828 4.734 1 90.38 39 SER B N 1
ATOM 1508 C CA . SER B 1 39 ? -4.938 11.164 4.535 1 90.38 39 SER B CA 1
ATOM 1509 C C . SER B 1 39 ? -5.125 9.688 4.188 1 90.38 39 SER B C 1
ATOM 1511 O O . SER B 1 39 ? -6.199 9.125 4.406 1 90.38 39 SER B O 1
ATOM 1513 N N . ALA B 1 40 ? -4.125 9.141 3.688 1 92.5 40 ALA B N 1
ATOM 1514 C CA . ALA B 1 40 ? -4.199 7.719 3.377 1 92.5 40 ALA B CA 1
ATOM 1515 C C . ALA B 1 40 ? -4.465 6.895 4.633 1 92.5 40 ALA B C 1
ATOM 1517 O O . ALA B 1 40 ? -5.207 5.91 4.594 1 92.5 40 ALA B O 1
ATOM 1518 N N . THR B 1 41 ? -3.887 7.316 5.723 1 92.88 41 THR B N 1
ATOM 1519 C CA . THR B 1 41 ? -4.09 6.633 6.992 1 92.88 41 THR B CA 1
ATOM 1520 C C . THR B 1 41 ? -5.543 6.746 7.441 1 92.88 41 THR B C 1
ATOM 1522 O O . THR B 1 41 ? -6.152 5.754 7.852 1 92.88 41 THR B O 1
ATOM 1525 N N . ASP B 1 42 ? -6.078 7.949 7.348 1 93.31 42 ASP B N 1
ATOM 1526 C CA . ASP B 1 42 ? -7.477 8.164 7.711 1 93.31 42 ASP B CA 1
ATOM 1527 C C . ASP B 1 42 ? -8.406 7.309 6.848 1 93.31 42 ASP B C 1
ATOM 1529 O O . ASP B 1 42 ? -9.344 6.691 7.352 1 93.31 42 ASP B O 1
ATOM 1533 N N . HIS B 1 43 ? -8.109 7.273 5.648 1 93.31 43 HIS B N 1
ATOM 1534 C CA . HIS B 1 43 ? -8.914 6.512 4.695 1 93.31 43 HIS B CA 1
ATOM 1535 C C . HIS B 1 43 ? -8.891 5.02 5.023 1 93.31 43 HIS B C 1
ATOM 1537 O O . HIS B 1 43 ? -9.93 4.355 4.996 1 93.31 43 HIS B O 1
ATOM 1543 N N . LYS B 1 44 ? -7.734 4.512 5.309 1 94.56 44 LYS B N 1
ATOM 1544 C CA . LYS B 1 44 ? -7.629 3.086 5.605 1 94.56 44 LYS B CA 1
ATOM 1545 C C . LYS B 1 44 ? -8.281 2.754 6.945 1 94.56 44 LYS B C 1
ATOM 1547 O O . LYS B 1 44 ? -8.875 1.686 7.105 1 94.56 44 LYS B O 1
ATOM 1552 N N . ALA B 1 45 ? -8.188 3.68 7.895 1 92.94 45 ALA B N 1
ATOM 1553 C CA . ALA B 1 45 ? -8.922 3.512 9.148 1 92.94 45 ALA B CA 1
ATOM 1554 C C . ALA B 1 45 ? -10.422 3.447 8.891 1 92.94 45 ALA B C 1
ATOM 1556 O O . ALA B 1 45 ? -11.117 2.596 9.453 1 92.94 45 ALA B O 1
ATOM 1557 N N . LEU B 1 46 ? -10.875 4.328 8.062 1 93.31 46 LEU B N 1
ATOM 1558 C CA . LEU B 1 46 ? -12.289 4.348 7.688 1 93.31 46 LEU B CA 1
ATOM 1559 C C . LEU B 1 46 ? -12.703 3.016 7.07 1 93.31 46 LEU B C 1
ATOM 1561 O O . LEU B 1 46 ? -13.758 2.475 7.406 1 93.31 46 LEU B O 1
ATOM 1565 N N . GLU B 1 47 ? -11.875 2.543 6.195 1 91.88 47 GLU B N 1
ATOM 1566 C CA . GLU B 1 47 ? -12.164 1.273 5.535 1 91.88 47 GLU B CA 1
ATOM 1567 C C . GLU B 1 47 ? -12.266 0.135 6.547 1 91.88 47 GLU B C 1
ATOM 1569 O O . GLU B 1 47 ? -13.156 -0.715 6.445 1 91.88 47 GLU B O 1
ATOM 1574 N N . LEU B 1 48 ? -11.375 0.106 7.484 1 90.5 48 LEU B N 1
ATOM 1575 C CA . LEU B 1 48 ? -11.383 -0.935 8.508 1 90.5 48 LEU B CA 1
ATOM 1576 C C . LEU B 1 48 ? -12.641 -0.85 9.359 1 90.5 48 LEU B C 1
ATOM 1578 O O . LEU B 1 48 ? -13.273 -1.869 9.641 1 90.5 48 LEU B O 1
ATOM 1582 N N . VAL B 1 49 ? -13.016 0.341 9.727 1 89.94 49 VAL B N 1
ATOM 1583 C CA . VAL B 1 49 ? -14.219 0.546 10.523 1 89.94 49 VAL B CA 1
ATOM 1584 C C . VAL B 1 49 ? -15.445 0.127 9.719 1 89.94 49 VAL B C 1
ATOM 1586 O O . VAL B 1 49 ? -16.359 -0.503 10.258 1 89.94 49 VAL B O 1
ATOM 1589 N N . GLY B 1 50 ? -15.445 0.426 8.477 1 87.75 50 GLY B N 1
ATOM 1590 C CA . GLY B 1 50 ? -16.578 0.113 7.613 1 87.75 50 GLY B CA 1
ATOM 1591 C C . GLY B 1 50 ? -16.734 -1.373 7.359 1 87.75 50 GLY B C 1
ATOM 1592 O O . GLY B 1 50 ? -17.828 -1.839 7.043 1 87.75 50 GLY B O 1
ATOM 1593 N N . GLN B 1 51 ? -15.727 -2.143 7.5 1 86.31 51 GLN B N 1
ATOM 1594 C CA . GLN B 1 51 ? -15.766 -3.58 7.246 1 86.31 51 GLN B CA 1
ATOM 1595 C C . GLN B 1 51 ? -16.203 -4.348 8.492 1 86.31 51 GLN B C 1
ATOM 1597 O O . GLN B 1 51 ? -16.531 -5.527 8.414 1 86.31 51 GLN B O 1
ATOM 1602 N N . ALA B 1 52 ? -16.125 -3.656 9.57 1 87.19 52 ALA B N 1
ATOM 1603 C CA . ALA B 1 52 ? -16.5 -4.316 10.82 1 87.19 52 ALA B CA 1
ATOM 1604 C C . ALA B 1 52 ? -18.016 -4.555 10.875 1 87.19 52 ALA B C 1
ATOM 1606 O O . ALA B 1 52 ? -18.797 -3.768 10.344 1 87.19 52 ALA B O 1
ATOM 1607 N N . PRO B 1 53 ? -18.375 -5.676 11.484 1 86.75 53 PRO B N 1
ATOM 1608 C CA . PRO B 1 53 ? -19.812 -5.969 11.586 1 86.75 53 PRO B CA 1
ATOM 1609 C C . PRO B 1 53 ? -20.562 -4.957 12.453 1 86.75 53 PRO B C 1
ATOM 1611 O O . PRO B 1 53 ? -21.781 -4.855 12.367 1 86.75 53 PRO B O 1
ATOM 1614 N N . GLY B 1 54 ? -19.906 -4.215 13.273 1 87.88 54 GLY B N 1
ATOM 1615 C CA . GLY B 1 54 ? -20.5 -3.213 14.156 1 87.88 54 GLY B CA 1
ATOM 1616 C C . GLY B 1 54 ? -19.516 -2.135 14.57 1 87.88 54 GLY B C 1
ATOM 1617 O O . GLY B 1 54 ? -18.359 -2.123 14.109 1 87.88 54 GLY B O 1
ATOM 1618 N N . PRO B 1 55 ? -20.094 -1.197 15.367 1 93.38 55 PRO B N 1
ATOM 1619 C CA . PRO B 1 55 ? -19.219 -0.114 15.828 1 93.38 55 PRO B CA 1
ATOM 1620 C C . PRO B 1 55 ? -18 -0.621 16.609 1 93.38 55 PRO B C 1
ATOM 1622 O O . PRO B 1 55 ? -18.078 -1.671 17.25 1 93.38 55 PRO B O 1
ATOM 1625 N N . LEU B 1 56 ? -16.922 0.105 16.5 1 94.06 56 LEU B N 1
ATOM 1626 C CA . LEU B 1 56 ? -15.672 -0.294 17.141 1 94.06 56 LEU B CA 1
ATOM 1627 C C . LEU B 1 56 ? -15.234 0.74 18.172 1 94.06 56 LEU B C 1
ATOM 1629 O O . LEU B 1 56 ? -15.539 1.928 18.031 1 94.06 56 LEU B O 1
ATOM 1633 N N . THR B 1 57 ? -14.492 0.231 19.172 1 92.75 57 THR B N 1
ATOM 1634 C CA . THR B 1 57 ? -13.852 1.145 20.109 1 92.75 57 THR B CA 1
ATOM 1635 C C . THR B 1 57 ? -12.555 1.7 19.531 1 92.75 57 THR B C 1
ATOM 1637 O O . THR B 1 57 ? -12 1.135 18.594 1 92.75 57 THR B O 1
ATOM 1640 N N . ALA B 1 58 ? -12.133 2.816 20.156 1 91.81 58 ALA B N 1
ATOM 1641 C CA . ALA B 1 58 ? -10.836 3.363 19.766 1 91.81 58 ALA B CA 1
ATOM 1642 C C . ALA B 1 58 ? -9.727 2.336 19.984 1 91.81 58 ALA B C 1
ATOM 1644 O O . ALA B 1 58 ? -8.797 2.246 19.172 1 91.81 58 ALA B O 1
ATOM 1645 N N . GLY B 1 59 ? -9.836 1.579 21 1 91.19 59 GLY B N 1
ATOM 1646 C CA . GLY B 1 59 ? -8.867 0.53 21.281 1 91.19 59 GLY B CA 1
ATOM 1647 C C . GLY B 1 59 ? -8.812 -0.535 20.203 1 91.19 59 GLY B C 1
ATOM 1648 O O . GLY B 1 59 ? -7.73 -0.955 19.781 1 91.19 59 GLY B O 1
ATOM 1649 N N . ARG B 1 60 ? -9.953 -0.926 19.734 1 91.19 60 ARG B N 1
ATOM 1650 C CA . ARG B 1 60 ? -10.016 -1.94 18.688 1 91.19 60 ARG B CA 1
ATOM 1651 C C . ARG B 1 60 ? -9.477 -1.399 17.375 1 91.19 60 ARG B C 1
ATOM 1653 O O . ARG B 1 60 ? -8.789 -2.111 16.641 1 91.19 60 ARG B O 1
ATOM 1660 N N . ILE B 1 61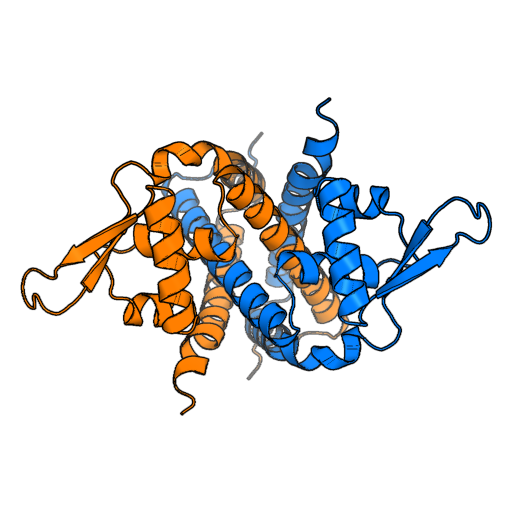 ? -9.781 -0.198 17.047 1 91.81 61 ILE B N 1
ATOM 1661 C CA . ILE B 1 61 ? -9.266 0.437 15.844 1 91.81 61 ILE B CA 1
ATOM 1662 C C . ILE B 1 61 ? -7.746 0.526 15.906 1 91.81 61 ILE B C 1
ATOM 1664 O O . ILE B 1 61 ? -7.059 0.255 14.922 1 91.81 61 ILE B O 1
ATOM 1668 N N . ALA B 1 62 ? -7.254 0.868 17.094 1 90 62 ALA B N 1
ATOM 1669 C CA . ALA B 1 62 ? -5.809 0.922 17.297 1 90 62 ALA B CA 1
ATOM 1670 C C . ALA B 1 62 ? -5.168 -0.44 17.047 1 90 62 ALA B C 1
ATOM 1672 O O . ALA B 1 62 ? -4.141 -0.536 16.375 1 90 62 ALA B O 1
ATOM 1673 N N . GLU B 1 63 ? -5.801 -1.456 17.516 1 87.5 63 GLU B N 1
ATOM 1674 C CA . GLU B 1 63 ? -5.316 -2.82 17.328 1 87.5 63 GLU B CA 1
ATOM 1675 C C . GLU B 1 63 ? -5.297 -3.201 15.852 1 87.5 63 GLU B C 1
ATOM 1677 O O . GLU B 1 63 ? -4.348 -3.83 15.383 1 87.5 63 GLU B O 1
ATOM 1682 N N . LEU B 1 64 ? -6.324 -2.791 15.141 1 84.81 64 LEU B N 1
ATOM 1683 C CA . LEU B 1 64 ? -6.488 -3.18 13.75 1 84.81 64 LEU B CA 1
ATOM 1684 C C . LEU B 1 64 ? -5.559 -2.373 12.844 1 84.81 64 LEU B C 1
ATOM 1686 O O . LEU B 1 64 ? -5.168 -2.84 11.773 1 84.81 64 LEU B O 1
ATOM 1690 N N . THR B 1 65 ? -5.18 -1.192 13.258 1 86.69 65 THR B N 1
ATOM 1691 C CA . THR B 1 65 ? -4.426 -0.295 12.391 1 86.69 65 THR B CA 1
ATOM 1692 C C . THR B 1 65 ? -2.959 -0.242 12.812 1 86.69 65 THR B C 1
ATOM 1694 O O . THR B 1 65 ? -2.102 0.201 12.047 1 86.69 65 THR B O 1
ATOM 1697 N N . GLY B 1 66 ? -2.727 -0.52 14.117 1 82.5 66 GLY B N 1
ATOM 1698 C CA . GLY B 1 66 ? -1.396 -0.336 14.672 1 82.5 66 GLY B CA 1
ATOM 1699 C C . GLY B 1 66 ? -1.122 1.091 15.109 1 82.5 66 GLY B C 1
ATOM 1700 O O . GLY B 1 66 ? -0.015 1.411 15.539 1 82.5 66 GLY B O 1
ATOM 1701 N N . LEU B 1 67 ? -2.082 1.876 15.023 1 84.38 67 LEU B N 1
ATOM 1702 C CA . LEU B 1 67 ? -1.951 3.254 15.484 1 84.38 67 LEU B CA 1
ATOM 1703 C C . LEU B 1 67 ? -2.088 3.334 17 1 84.38 67 LEU B C 1
ATOM 1705 O O . LEU B 1 67 ? -2.717 2.471 17.609 1 84.38 67 LEU B O 1
ATOM 1709 N N . SER B 1 68 ? -1.455 4.402 17.516 1 85.12 68 SER B N 1
ATOM 1710 C CA . SER B 1 68 ? -1.714 4.668 18.922 1 85.12 68 SER B CA 1
ATOM 1711 C C . SER B 1 68 ? -3.15 5.129 19.156 1 85.12 68 SER B C 1
ATOM 1713 O O . SER B 1 68 ? -3.791 5.641 18.234 1 85.12 68 SER B O 1
ATOM 1715 N N . THR B 1 69 ? -3.6 4.914 20.359 1 87.19 69 THR B N 1
ATOM 1716 C CA . THR B 1 69 ? -4.953 5.348 20.688 1 87.19 69 THR B CA 1
ATOM 1717 C C . THR B 1 69 ? -5.102 6.855 20.5 1 87.19 69 THR B C 1
ATOM 1719 O O . THR B 1 69 ? -6.156 7.328 20.062 1 87.19 69 THR B O 1
ATOM 1722 N N . GLY B 1 70 ? -4.074 7.562 20.859 1 87.75 70 GLY B N 1
ATOM 1723 C CA . GLY B 1 70 ? -4.094 8.992 20.609 1 87.75 70 GLY B CA 1
ATOM 1724 C C . GLY B 1 70 ? -4.242 9.344 19.141 1 87.75 70 GLY B C 1
ATOM 1725 O O . GLY B 1 70 ? -5.02 10.227 18.781 1 87.75 70 GLY B O 1
ATOM 1726 N N . ALA B 1 71 ? -3.549 8.648 18.312 1 87 71 ALA B N 1
ATOM 1727 C CA . ALA B 1 71 ? -3.641 8.875 16.875 1 87 71 ALA B CA 1
ATOM 1728 C C . ALA B 1 71 ? -5.027 8.523 16.344 1 87 71 ALA B C 1
ATOM 1730 O O . ALA B 1 71 ? -5.555 9.195 15.461 1 87 71 ALA B O 1
ATOM 1731 N N . VAL B 1 72 ? -5.574 7.477 16.922 1 91.88 72 VAL B N 1
ATOM 1732 C CA . VAL B 1 72 ? -6.902 7.039 16.5 1 91.88 72 VAL B CA 1
ATOM 1733 C C . VAL B 1 72 ? -7.926 8.133 16.812 1 91.88 72 VAL B C 1
ATOM 1735 O O . VAL B 1 72 ? -8.836 8.375 16.016 1 91.88 72 VAL B O 1
ATOM 1738 N N . THR B 1 73 ? -7.75 8.758 17.906 1 92.5 73 THR B N 1
ATOM 1739 C CA . THR B 1 73 ? -8.656 9.852 18.25 1 92.5 73 THR B CA 1
ATOM 1740 C C . THR B 1 73 ? -8.609 10.945 17.203 1 92.5 73 THR B C 1
ATOM 1742 O O . THR B 1 73 ? -9.656 11.445 16.766 1 92.5 73 THR B O 1
ATOM 1745 N N . GLY B 1 74 ? -7.418 11.258 16.812 1 93.12 74 GLY B N 1
ATOM 1746 C CA . GLY B 1 74 ? -7.277 12.234 15.742 1 93.12 74 GLY B CA 1
ATOM 1747 C C . GLY B 1 74 ? -7.938 11.805 14.445 1 93.12 74 GLY B C 1
ATOM 1748 O O . GLY B 1 74 ? -8.602 12.609 13.781 1 93.12 74 GLY B O 1
ATOM 1749 N N . VAL B 1 75 ? -7.766 10.617 14.109 1 93.12 75 VAL B N 1
ATOM 1750 C CA . VAL B 1 75 ? -8.375 10.055 12.906 1 93.12 75 VAL B CA 1
ATOM 1751 C C . VAL B 1 75 ? -9.898 10.141 13.016 1 93.12 75 VAL B C 1
ATOM 1753 O O . VAL B 1 75 ? -10.57 10.57 12.078 1 93.12 75 VAL B O 1
ATOM 1756 N N . MET B 1 76 ? -10.383 9.781 14.156 1 93 76 MET B N 1
ATOM 1757 C CA . MET B 1 76 ? -11.828 9.781 14.359 1 93 76 MET B CA 1
ATOM 1758 C C . MET B 1 76 ? -12.391 11.195 14.273 1 93 76 MET B C 1
ATOM 1760 O O . MET B 1 76 ? -13.469 11.406 13.719 1 93 76 MET B O 1
ATOM 1764 N N . ASP B 1 77 ? -11.688 12.148 14.836 1 94.38 77 ASP B N 1
ATOM 1765 C CA . ASP B 1 77 ? -12.086 13.555 14.742 1 94.38 77 ASP B CA 1
ATOM 1766 C C . ASP B 1 77 ? -12.211 14 13.289 1 94.38 77 ASP B C 1
ATOM 1768 O O . ASP B 1 77 ? -13.195 14.625 12.906 1 94.38 77 ASP B O 1
ATOM 1772 N N . ARG B 1 78 ? -11.281 13.594 12.516 1 93.94 78 ARG B N 1
ATOM 1773 C CA . ARG B 1 78 ? -11.25 14.008 11.117 1 93.94 78 ARG B CA 1
ATOM 1774 C C . ARG B 1 78 ? -12.336 13.297 10.305 1 93.94 78 ARG B C 1
ATOM 1776 O O . ARG B 1 78 ? -12.969 13.906 9.445 1 93.94 78 ARG B O 1
ATOM 1783 N N . LEU B 1 79 ? -12.555 12.062 10.594 1 94.38 79 LEU B N 1
ATOM 1784 C CA . LEU B 1 79 ? -13.594 11.312 9.891 1 94.38 79 LEU B CA 1
ATOM 1785 C C . LEU B 1 79 ? -14.977 11.859 10.234 1 94.38 79 LEU B C 1
ATOM 1787 O O . LEU B 1 79 ? -15.859 11.93 9.367 1 94.38 79 LEU B O 1
ATOM 1791 N N . GLU B 1 80 ? -15.117 12.234 11.461 1 94.38 80 GLU B N 1
ATOM 1792 C CA . GLU B 1 80 ? -16.391 12.836 11.875 1 94.38 80 GLU B CA 1
ATOM 1793 C C . GLU B 1 80 ? -16.594 14.195 11.219 1 94.38 80 GLU B C 1
ATOM 1795 O O . GLU B 1 80 ? -17.688 14.484 10.727 1 94.38 80 GLU B O 1
ATOM 1800 N N . LYS B 1 81 ? -15.609 14.93 11.242 1 93.31 81 LYS B N 1
ATOM 1801 C CA . LYS B 1 81 ? -15.672 16.25 10.609 1 93.31 81 LYS B CA 1
ATOM 1802 C C . LYS B 1 81 ? -15.992 16.141 9.125 1 93.31 81 LYS B C 1
ATOM 1804 O O . LYS B 1 81 ? -16.734 16.969 8.578 1 93.31 81 LYS B O 1
ATOM 1809 N N . ALA B 1 82 ? -15.539 15.094 8.492 1 91.06 82 ALA B N 1
ATOM 1810 C CA . ALA B 1 82 ? -15.75 14.867 7.066 1 91.06 82 ALA B CA 1
ATOM 1811 C C . ALA B 1 82 ? -17.109 14.242 6.805 1 91.06 82 ALA B C 1
ATOM 1813 O O . ALA B 1 82 ? -17.5 14.039 5.648 1 91.06 82 ALA B O 1
ATOM 1814 N N . GLY B 1 83 ? -17.812 13.883 7.875 1 92.56 83 GLY B N 1
ATOM 1815 C CA . GLY B 1 83 ? -19.141 13.297 7.738 1 92.56 83 GLY B CA 1
ATOM 1816 C C . GLY B 1 83 ? -19.109 11.844 7.324 1 92.56 83 GLY B C 1
ATOM 1817 O O . GLY B 1 83 ? -20.078 11.328 6.773 1 92.56 83 GLY B O 1
ATOM 1818 N N . LEU B 1 84 ? -18 11.109 7.566 1 94.69 84 LEU B N 1
ATOM 1819 C CA . LEU B 1 84 ? -17.828 9.742 7.09 1 94.69 84 LEU B CA 1
ATOM 1820 C C . LEU B 1 84 ? -18.047 8.742 8.219 1 94.69 84 LEU B C 1
ATOM 1822 O O . LEU B 1 84 ? -18.328 7.566 7.969 1 94.69 84 LEU B O 1
ATOM 1826 N N . ALA B 1 85 ? -17.844 9.203 9.445 1 95.31 85 ALA B N 1
ATOM 1827 C CA . ALA B 1 85 ? -18.031 8.367 10.625 1 95.31 85 ALA B CA 1
ATOM 1828 C C . ALA B 1 85 ? -18.703 9.156 11.75 1 95.31 85 ALA B C 1
ATOM 1830 O O . ALA B 1 85 ? -18.797 10.383 11.688 1 95.31 85 ALA B O 1
ATOM 1831 N N . ARG B 1 86 ? -19.172 8.469 12.703 1 95.5 86 ARG B N 1
ATOM 1832 C CA . ARG B 1 86 ? -19.781 9.109 13.859 1 95.5 86 ARG B CA 1
ATOM 1833 C C . ARG B 1 86 ? -19.531 8.297 15.125 1 95.5 86 ARG B C 1
ATOM 1835 O O . ARG B 1 86 ? -19.375 7.074 15.07 1 95.5 86 ARG B O 1
ATOM 1842 N N . ARG B 1 87 ? -19.484 9.062 16.203 1 94.44 87 ARG B N 1
ATOM 1843 C CA . ARG B 1 87 ? -19.359 8.438 17.516 1 94.44 87 ARG B CA 1
ATOM 1844 C C . ARG B 1 87 ? -20.734 8.039 18.047 1 94.44 87 ARG B C 1
ATOM 1846 O O . ARG B 1 87 ? -21.703 8.781 17.891 1 94.44 87 ARG B O 1
ATOM 1853 N N . VAL B 1 88 ? -20.781 6.871 18.547 1 93.75 88 VAL B N 1
ATOM 1854 C CA . VAL B 1 88 ? -22.016 6.391 19.141 1 93.75 88 VAL B CA 1
ATOM 1855 C C . VAL B 1 88 ? -21.719 5.773 20.5 1 93.75 88 VAL B C 1
ATOM 1857 O O . VAL B 1 88 ? -20.594 5.375 20.781 1 93.75 88 VAL B O 1
ATOM 1860 N N . ARG B 1 89 ? -22.703 5.746 21.328 1 92.06 89 ARG B N 1
ATOM 1861 C CA . ARG B 1 89 ? -22.531 5.133 22.641 1 92.06 89 ARG B CA 1
ATOM 1862 C C . ARG B 1 89 ? -22.906 3.652 22.594 1 92.06 89 ARG B C 1
ATOM 1864 O O . ARG B 1 89 ? -23.828 3.254 21.891 1 92.06 89 ARG B O 1
ATOM 1871 N N . ASP B 1 90 ? -22.078 2.891 23.328 1 89.31 90 ASP B N 1
ATOM 1872 C CA . ASP B 1 90 ? -22.422 1.48 23.5 1 89.31 90 ASP B CA 1
ATOM 1873 C C . ASP B 1 90 ? -23.75 1.316 24.219 1 89.31 90 ASP B C 1
ATOM 1875 O O . ASP B 1 90 ? -23.969 1.905 25.266 1 89.31 90 ASP B O 1
ATOM 1879 N N . PRO B 1 91 ? -24.562 0.558 23.594 1 87.56 91 PRO B N 1
ATOM 1880 C CA . PRO B 1 91 ? -25.875 0.402 24.219 1 87.56 91 PRO B CA 1
ATOM 1881 C C . PRO B 1 91 ? -25.812 -0.339 25.562 1 87.56 91 PRO B C 1
ATOM 1883 O O . PRO B 1 91 ? -26.688 -0.163 26.406 1 87.56 91 PRO B O 1
ATOM 1886 N N . ILE B 1 92 ? -24.844 -1.145 25.719 1 90.19 92 ILE B N 1
ATOM 1887 C CA . ILE B 1 92 ? -24.703 -1.956 26.922 1 90.19 92 ILE B CA 1
ATOM 1888 C C . ILE B 1 92 ? -23.891 -1.197 27.969 1 90.19 92 ILE B C 1
ATOM 1890 O O . ILE B 1 92 ? -24.266 -1.135 29.141 1 90.19 92 ILE B O 1
ATOM 1894 N N . ASP B 1 93 ? -22.812 -0.6 27.625 1 91.12 93 ASP B N 1
ATOM 1895 C CA . ASP B 1 93 ? -21.953 0.214 28.484 1 91.12 93 ASP B CA 1
ATOM 1896 C C . ASP B 1 93 ? -21.875 1.649 27.969 1 91.12 93 ASP B C 1
ATOM 1898 O O . ASP B 1 93 ? -20.969 1.981 27.188 1 91.12 93 ASP B O 1
ATOM 1902 N N . ARG B 1 94 ? -22.656 2.492 28.469 1 88.25 94 ARG B N 1
ATOM 1903 C CA . ARG B 1 94 ? -22.844 3.846 27.953 1 88.25 94 ARG B CA 1
ATOM 1904 C C . ARG B 1 94 ? -21.578 4.68 28.156 1 88.25 94 ARG B C 1
ATOM 1906 O O . ARG B 1 94 ? -21.438 5.758 27.578 1 88.25 94 ARG B O 1
ATOM 1913 N N . ARG B 1 95 ? -20.703 4.172 28.922 1 88.19 95 ARG B N 1
ATOM 1914 C CA . ARG B 1 95 ? -19.453 4.891 29.109 1 88.19 95 ARG B CA 1
ATOM 1915 C C . ARG B 1 95 ? -18.5 4.656 27.938 1 88.19 95 ARG B C 1
ATOM 1917 O O . ARG B 1 95 ? -17.531 5.402 27.75 1 88.19 95 ARG B O 1
ATOM 1924 N N . LYS B 1 96 ? -18.812 3.648 27.172 1 90.75 96 LYS B N 1
ATOM 1925 C CA . LYS B 1 96 ? -17.953 3.297 26.047 1 90.75 96 LYS B CA 1
ATOM 1926 C C . LYS B 1 96 ? -18.375 4.039 24.781 1 90.75 96 LYS B C 1
ATOM 1928 O O . LYS B 1 96 ? -19.547 4.039 24.422 1 90.75 96 LYS B O 1
ATOM 1933 N N . VAL B 1 97 ? -17.422 4.707 24.266 1 91.88 97 VAL B N 1
ATOM 1934 C CA . VAL B 1 97 ? -17.641 5.395 23 1 91.88 97 VAL B CA 1
ATOM 1935 C C . VAL B 1 97 ? -17.219 4.5 21.844 1 91.88 97 VAL B C 1
ATOM 1937 O O . VAL B 1 97 ? -16.109 3.949 21.844 1 91.88 97 VAL B O 1
ATOM 1940 N N . LEU B 1 98 ? -18.172 4.328 20.922 1 94.88 98 LEU B N 1
ATOM 1941 C CA . LEU B 1 98 ? -17.922 3.527 19.719 1 94.88 98 LEU B CA 1
ATOM 1942 C C . LEU B 1 98 ? -17.906 4.398 18.469 1 94.88 98 LEU B C 1
ATOM 1944 O O . LEU B 1 98 ? -18.406 5.531 18.5 1 94.88 98 LEU B O 1
ATOM 1948 N N . ILE B 1 99 ? -17.297 3.846 17.406 1 94.5 99 ILE B N 1
ATOM 1949 C CA . ILE B 1 99 ? -17.234 4.543 16.125 1 94.5 99 ILE B CA 1
ATOM 1950 C C . ILE B 1 99 ? -17.844 3.668 15.039 1 94.5 99 ILE B C 1
ATOM 1952 O O . ILE B 1 99 ? -17.578 2.465 14.977 1 94.5 99 ILE B O 1
ATOM 1956 N N . GLU B 1 100 ? -18.656 4.23 14.273 1 94.5 100 GLU B N 1
ATOM 1957 C CA . GLU B 1 100 ? -19.203 3.531 13.109 1 94.5 100 GLU B CA 1
ATOM 1958 C C . GLU B 1 100 ? -19.188 4.422 11.867 1 94.5 100 GLU B C 1
ATOM 1960 O O . GLU B 1 100 ? -19.156 5.648 11.984 1 94.5 100 GLU B O 1
ATOM 1965 N N . VAL B 1 101 ? -19.188 3.768 10.75 1 93.56 101 VAL B N 1
ATOM 1966 C CA . VAL B 1 101 ? -19.219 4.492 9.484 1 93.56 101 VAL B CA 1
ATOM 1967 C C . VAL B 1 101 ? -20.641 4.953 9.195 1 93.56 101 VAL B C 1
ATOM 1969 O O . VAL B 1 101 ? -21.594 4.195 9.391 1 93.56 101 VAL B O 1
ATOM 1972 N N . VAL B 1 102 ? -20.719 6.207 8.758 1 93.44 102 VAL B N 1
ATOM 1973 C CA . VAL B 1 102 ? -22.031 6.723 8.367 1 93.44 102 VAL B CA 1
ATOM 1974 C C . VAL B 1 102 ? -22.562 5.926 7.184 1 93.44 102 VAL B C 1
ATOM 1976 O O . VAL B 1 102 ? -21.859 5.723 6.191 1 93.44 102 VAL B O 1
ATOM 1979 N N . PRO B 1 103 ? -23.828 5.453 7.273 1 88 103 PRO B N 1
ATOM 1980 C CA . PRO B 1 103 ? -24.391 4.68 6.172 1 88 103 PRO B CA 1
ATOM 1981 C C . PRO B 1 103 ? -24.312 5.41 4.832 1 88 103 PRO B C 1
ATOM 1983 O O . PRO B 1 103 ? -24.609 6.605 4.758 1 88 103 PRO B O 1
ATOM 1986 N N . GLY B 1 104 ? -23.812 4.738 3.84 1 86.12 104 GLY B N 1
ATOM 1987 C CA . GLY B 1 104 ? -23.75 5.305 2.504 1 86.12 104 GLY B CA 1
ATOM 1988 C C . GLY B 1 104 ? -22.516 6.145 2.264 1 86.12 104 GLY B C 1
ATOM 1989 O O . GLY B 1 104 ? -22.281 6.598 1.144 1 86.12 104 GLY B O 1
ATOM 1990 N N . ALA B 1 105 ? -21.75 6.434 3.311 1 83.94 105 ALA B N 1
ATOM 1991 C CA . ALA B 1 105 ? -20.594 7.32 3.189 1 83.94 105 ALA B CA 1
ATOM 1992 C C . ALA B 1 105 ? -19.547 6.734 2.242 1 83.94 105 ALA B C 1
ATOM 1994 O O . ALA B 1 105 ? -18.969 7.461 1.433 1 83.94 105 ALA B O 1
ATOM 1995 N N . MET B 1 106 ? -19.406 5.449 2.301 1 82.75 106 MET B N 1
ATOM 1996 C CA . MET B 1 106 ? -18.375 4.809 1.499 1 82.75 106 MET B CA 1
ATOM 1997 C C . MET B 1 106 ? -18.859 4.551 0.078 1 82.75 106 MET B C 1
ATOM 1999 O O . MET B 1 106 ? -18.062 4.484 -0.856 1 82.75 106 MET B O 1
ATOM 2003 N N . GLU B 1 107 ? -20.109 4.414 -0.092 1 84.88 107 GLU B N 1
ATOM 2004 C CA . GLU B 1 107 ? -20.672 4.137 -1.408 1 84.88 107 GLU B CA 1
ATOM 2005 C C . GLU B 1 107 ? -20.422 5.293 -2.373 1 84.88 107 GLU B C 1
ATOM 2007 O O . GLU B 1 107 ? -20.266 5.078 -3.578 1 84.88 107 GLU B O 1
ATOM 2012 N N . ARG B 1 108 ? -20.359 6.465 -1.816 1 83.5 108 ARG B N 1
ATOM 2013 C CA . ARG B 1 108 ? -20.125 7.66 -2.621 1 83.5 108 ARG B CA 1
ATOM 2014 C C . ARG B 1 108 ? -18.719 7.637 -3.24 1 83.5 108 ARG B C 1
ATOM 2016 O O . ARG B 1 108 ? -18.484 8.281 -4.266 1 83.5 108 ARG B O 1
ATOM 2023 N N . HIS B 1 109 ? -17.859 6.867 -2.707 1 85.38 109 HIS B N 1
ATOM 2024 C CA . HIS B 1 109 ? -16.469 6.887 -3.164 1 85.38 109 HIS B CA 1
ATOM 2025 C C . HIS B 1 109 ? -16.109 5.586 -3.873 1 85.38 109 HIS B C 1
ATOM 2027 O O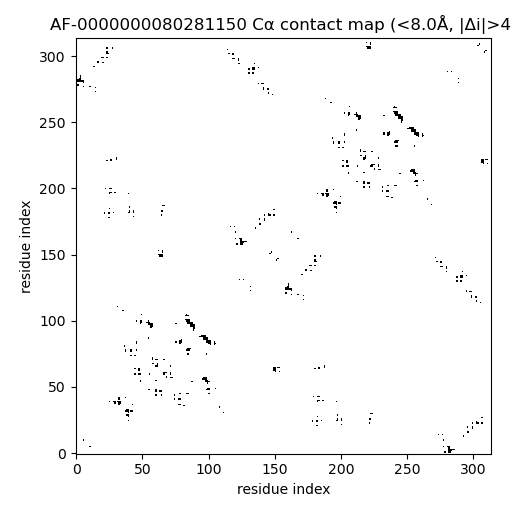 . HIS B 1 109 ? -14.953 5.402 -4.285 1 85.38 109 HIS B O 1
ATOM 2033 N N . ALA B 1 110 ? -17.062 4.715 -4.082 1 85.5 110 ALA B N 1
ATOM 2034 C CA . ALA B 1 110 ? -16.875 3.416 -4.727 1 85.5 110 ALA B CA 1
ATOM 2035 C C . ALA B 1 110 ? -16.219 3.576 -6.098 1 85.5 110 ALA B C 1
ATOM 2037 O O . ALA B 1 110 ? -15.336 2.799 -6.465 1 85.5 110 ALA B O 1
ATOM 2038 N N . PRO B 1 111 ? -16.5 4.605 -6.848 1 89.25 111 PRO B N 1
ATOM 2039 C CA . PRO B 1 111 ? -15.914 4.762 -8.172 1 89.25 111 PRO B CA 1
ATOM 2040 C C . PRO B 1 111 ? -14.398 4.98 -8.125 1 89.25 111 PRO B C 1
ATOM 2042 O O . PRO B 1 111 ? -13.695 4.664 -9.086 1 89.25 111 PRO B O 1
ATOM 2045 N N . LEU B 1 112 ? -13.898 5.449 -7.012 1 87.5 112 LEU B N 1
ATOM 2046 C CA . LEU B 1 112 ? -12.477 5.727 -6.867 1 87.5 112 LEU B CA 1
ATOM 2047 C C . LEU B 1 112 ? -11.664 4.434 -6.844 1 87.5 112 LEU B C 1
ATOM 2049 O O . LEU B 1 112 ? -10.453 4.445 -7.078 1 87.5 112 LEU B O 1
ATOM 2053 N N . PHE B 1 113 ? -12.398 3.311 -6.641 1 86.81 113 PHE B N 1
ATOM 2054 C CA . PHE B 1 113 ? -11.703 2.037 -6.484 1 86.81 113 PHE B CA 1
ATOM 2055 C C . PHE B 1 113 ? -11.953 1.133 -7.684 1 86.81 113 PHE B C 1
ATOM 2057 O O . PHE B 1 113 ? -11.406 0.032 -7.766 1 86.81 113 PHE B O 1
ATOM 2064 N N . GLU B 1 114 ? -12.688 1.562 -8.617 1 89.25 114 GLU B N 1
ATOM 2065 C CA . GLU B 1 114 ? -13.109 0.75 -9.758 1 89.25 114 GLU B CA 1
ATOM 2066 C C . GLU B 1 114 ? -11.914 0.345 -10.617 1 89.25 114 GLU B C 1
ATOM 2068 O O . GLU B 1 114 ? -11.883 -0.761 -11.156 1 89.25 114 GLU B O 1
ATOM 2073 N N . SER B 1 115 ? -10.961 1.224 -10.719 1 89.12 115 SER B N 1
ATOM 2074 C CA . SER B 1 115 ? -9.789 0.938 -11.547 1 89.12 115 SER B CA 1
ATOM 2075 C C . SER B 1 115 ? -9 -0.244 -11 1 89.12 115 SER B C 1
ATOM 2077 O O . SER B 1 115 ? -8.484 -1.062 -11.766 1 89.12 115 SER B O 1
ATOM 2079 N N . ALA B 1 116 ? -8.945 -0.318 -9.688 1 89.25 116 ALA B N 1
ATOM 2080 C CA . ALA B 1 116 ? -8.227 -1.422 -9.055 1 89.25 116 ALA B CA 1
ATOM 2081 C C . ALA B 1 116 ? -8.922 -2.754 -9.328 1 89.25 116 ALA B C 1
ATOM 2083 O O . ALA B 1 116 ? -8.266 -3.756 -9.617 1 89.25 116 ALA B O 1
ATOM 2084 N N . TYR B 1 117 ? -10.203 -2.732 -9.203 1 90 117 TYR B N 1
ATOM 2085 C CA . TYR B 1 117 ? -11.008 -3.922 -9.461 1 90 117 TYR B CA 1
ATOM 2086 C C . TYR B 1 117 ? -10.859 -4.379 -10.906 1 90 117 TYR B C 1
ATOM 2088 O O . TYR B 1 117 ? -10.625 -5.559 -11.172 1 90 117 TYR B O 1
ATOM 2096 N N . THR B 1 118 ? -10.938 -3.426 -11.773 1 93 118 THR B N 1
ATOM 2097 C CA . THR B 1 118 ? -10.844 -3.729 -13.203 1 93 118 THR B CA 1
ATOM 2098 C C . THR B 1 118 ? -9.453 -4.258 -13.547 1 93 118 THR B C 1
ATOM 2100 O O . THR B 1 118 ? -9.328 -5.227 -14.305 1 93 118 THR B O 1
ATOM 2103 N N . ASN B 1 119 ? -8.438 -3.605 -13.023 1 94.25 119 ASN B N 1
ATOM 2104 C CA . ASN B 1 119 ? -7.074 -4.07 -13.25 1 94.25 119 ASN B CA 1
ATOM 2105 C C . ASN B 1 119 ? -6.879 -5.496 -12.75 1 94.25 119 ASN B C 1
ATOM 2107 O O . ASN B 1 119 ? -6.336 -6.344 -13.461 1 94.25 119 ASN B O 1
ATOM 2111 N N . MET B 1 120 ? -7.359 -5.805 -11.547 1 95.5 120 MET B N 1
ATOM 2112 C CA . MET B 1 120 ? -7.23 -7.133 -10.961 1 95.5 120 MET B CA 1
ATOM 2113 C C . MET B 1 120 ? -7.945 -8.18 -11.805 1 95.5 120 MET B C 1
ATOM 2115 O O . MET B 1 120 ? -7.391 -9.242 -12.086 1 95.5 120 MET B O 1
ATOM 2119 N N . LYS B 1 121 ? -9.148 -7.816 -12.219 1 95.5 121 LYS B N 1
ATOM 2120 C CA . LYS B 1 121 ? -9.93 -8.727 -13.047 1 95.5 121 LYS B CA 1
ATOM 2121 C C . LYS B 1 121 ? -9.203 -9.055 -14.344 1 95.5 121 LYS B C 1
ATOM 2123 O O . LYS B 1 121 ? -9.07 -10.219 -14.719 1 95.5 121 LYS B O 1
ATOM 2128 N N . THR B 1 122 ? -8.711 -8.008 -15.016 1 95.25 122 THR B N 1
ATOM 2129 C CA . THR B 1 122 ? -8.016 -8.156 -16.297 1 95.25 122 THR B CA 1
ATOM 2130 C C . THR B 1 122 ? -6.777 -9.031 -16.141 1 95.25 122 THR B C 1
ATOM 2132 O O . THR B 1 122 ? -6.508 -9.891 -16.984 1 95.25 122 THR B O 1
ATOM 2135 N N . VAL B 1 123 ? -6.074 -8.867 -15.062 1 96.94 123 VAL B N 1
ATOM 2136 C CA . VAL B 1 123 ? -4.855 -9.633 -14.82 1 96.94 123 VAL B CA 1
ATOM 2137 C C . VAL B 1 123 ? -5.211 -11.078 -14.508 1 96.94 123 VAL B C 1
ATOM 2139 O O . VAL B 1 123 ? -4.656 -12.008 -15.102 1 96.94 123 VAL B O 1
ATOM 2142 N N . LEU B 1 124 ? -6.184 -11.289 -13.609 1 97.75 124 LEU B N 1
ATOM 2143 C CA . LEU B 1 124 ? -6.539 -12.633 -13.164 1 97.75 124 LEU B CA 1
ATOM 2144 C C . LEU B 1 124 ? -7.035 -13.484 -14.336 1 97.75 124 LEU B C 1
ATOM 2146 O O . LEU B 1 124 ? -6.816 -14.695 -14.367 1 97.75 124 LEU B O 1
ATOM 2150 N N . GLU B 1 125 ? -7.668 -12.828 -15.273 1 97.56 125 GLU B N 1
ATOM 2151 C CA . GLU B 1 125 ? -8.234 -13.531 -16.422 1 97.56 125 GLU B CA 1
ATOM 2152 C C . GLU B 1 125 ? -7.141 -14.102 -17.312 1 97.56 125 GLU B C 1
ATOM 2154 O O . GLU B 1 125 ? -7.418 -14.891 -18.219 1 97.56 125 GLU B O 1
ATOM 2159 N N . GLN B 1 126 ? -5.875 -13.797 -17.094 1 97.31 126 GLN B N 1
ATOM 2160 C CA . GLN B 1 126 ? -4.746 -14.297 -17.859 1 97.31 126 GLN B CA 1
ATOM 2161 C C . GLN B 1 126 ? -4.105 -15.5 -17.172 1 97.31 126 GLN B C 1
ATOM 2163 O O . GLN B 1 126 ? -3.168 -16.094 -17.703 1 97.31 126 GLN B O 1
ATOM 2168 N N . PHE B 1 127 ? -4.617 -15.867 -16.016 1 98.06 127 PHE B N 1
ATOM 2169 C CA . PHE B 1 127 ? -4.066 -16.969 -15.242 1 98.06 127 PHE B CA 1
ATOM 2170 C C . PHE B 1 127 ? -5.074 -18.109 -15.133 1 98.06 127 PHE B C 1
ATOM 2172 O O . PHE B 1 127 ? -6.262 -17.859 -14.898 1 98.06 127 PHE B O 1
ATOM 2179 N N . SER B 1 128 ? -4.645 -19.344 -15.266 1 97.5 128 SER B N 1
ATOM 2180 C CA . SER B 1 128 ? -5.512 -20.516 -15.164 1 97.5 128 SER B CA 1
ATOM 2181 C C . SER B 1 128 ? -6.047 -20.688 -13.75 1 97.5 128 SER B C 1
ATOM 2183 O O . SER B 1 128 ? -5.516 -20.109 -12.805 1 97.5 128 SER B O 1
ATOM 2185 N N . PRO B 1 129 ? -7.109 -21.484 -13.602 1 96.75 129 PRO B N 1
ATOM 2186 C CA . PRO B 1 129 ? -7.629 -21.75 -12.258 1 96.75 129 PRO B CA 1
ATOM 2187 C C . PRO B 1 129 ? -6.574 -22.328 -11.32 1 96.75 129 PRO B C 1
ATOM 2189 O O . PRO B 1 129 ? -6.539 -21.984 -10.133 1 96.75 129 PRO B O 1
ATOM 2192 N N . GLU B 1 130 ? -5.73 -23.156 -11.867 1 97.38 130 GLU B N 1
ATOM 2193 C CA . GLU B 1 130 ? -4.664 -23.734 -11.055 1 97.38 130 GLU B CA 1
ATOM 2194 C C . GLU B 1 130 ? -3.65 -22.688 -10.625 1 97.38 130 GLU B C 1
ATOM 2196 O O . GLU B 1 130 ? -3.184 -22.688 -9.484 1 97.38 130 GLU B O 1
ATOM 2201 N N . GLU B 1 131 ? -3.299 -21.797 -11.523 1 98.06 131 GLU B N 1
ATOM 2202 C CA . GLU B 1 131 ? -2.393 -20.703 -11.195 1 98.06 131 GLU B CA 1
ATOM 2203 C C . GLU B 1 131 ? -3.012 -19.766 -10.164 1 98.06 131 GLU B C 1
ATOM 2205 O O . GLU B 1 131 ? -2.322 -19.297 -9.258 1 98.06 131 GLU B O 1
ATOM 2210 N N . ARG B 1 132 ? -4.309 -19.547 -10.273 1 98.19 132 ARG B N 1
ATOM 2211 C CA . ARG B 1 132 ? -4.992 -18.641 -9.352 1 98.19 132 ARG B CA 1
ATOM 2212 C C . ARG B 1 132 ? -4.996 -19.203 -7.934 1 98.19 132 ARG B C 1
ATOM 2214 O O . ARG B 1 132 ? -4.934 -18.453 -6.957 1 98.19 132 ARG B O 1
ATOM 2221 N N . LYS B 1 133 ? -5.012 -20.5 -7.836 1 98.06 133 LYS B N 1
ATOM 2222 C CA . LYS B 1 133 ? -4.898 -21.109 -6.516 1 98.06 133 LYS B CA 1
ATOM 2223 C C . LYS B 1 133 ? -3.537 -20.828 -5.887 1 98.06 133 LYS B C 1
ATOM 2225 O O . LYS B 1 133 ? -3.441 -20.578 -4.684 1 98.06 133 LYS B O 1
ATOM 2230 N N . VAL B 1 134 ? -2.486 -20.828 -6.703 1 98.44 134 VAL B N 1
ATOM 2231 C CA . VAL B 1 134 ? -1.143 -20.484 -6.246 1 98.44 134 VAL B CA 1
ATOM 2232 C C . VAL B 1 134 ? -1.104 -19.031 -5.809 1 98.44 134 VAL B C 1
ATOM 2234 O O . VAL B 1 134 ? -0.546 -18.703 -4.758 1 98.44 134 VAL B O 1
ATOM 2237 N N . LEU B 1 135 ? -1.783 -18.172 -6.59 1 98.5 135 LEU B N 1
ATOM 2238 C CA . LEU B 1 135 ? -1.818 -16.75 -6.293 1 98.5 135 LEU B CA 1
ATOM 2239 C C . LEU B 1 135 ? -2.535 -16.484 -4.977 1 98.5 135 LEU B C 1
ATOM 2241 O O . LEU B 1 135 ? -2.076 -15.672 -4.164 1 98.5 135 LEU B O 1
ATOM 2245 N N . GLU B 1 136 ? -3.598 -17.141 -4.816 1 98.06 136 GLU B N 1
ATOM 2246 C CA . GLU B 1 136 ? -4.379 -16.984 -3.594 1 98.06 136 GLU B CA 1
ATOM 2247 C C . GLU B 1 136 ? -3.586 -17.438 -2.369 1 98.06 136 GLU B C 1
ATOM 2249 O O . GLU B 1 136 ? -3.582 -16.75 -1.341 1 98.06 136 GLU B O 1
ATOM 2254 N N . ARG B 1 137 ? -2.91 -18.547 -2.475 1 98.06 137 ARG B N 1
ATOM 2255 C CA . ARG B 1 137 ? -2.082 -19.062 -1.383 1 98.06 137 ARG B CA 1
ATOM 2256 C C . ARG B 1 137 ? -0.978 -18.062 -1.033 1 98.06 137 ARG B C 1
ATOM 2258 O O . ARG B 1 137 ? -0.714 -17.812 0.144 1 98.06 137 ARG B O 1
ATOM 2265 N N . PHE B 1 138 ? -0.395 -17.5 -2.023 1 98.25 138 PHE B N 1
ATOM 2266 C CA . PHE B 1 138 ? 0.704 -16.562 -1.851 1 98.25 138 PHE B CA 1
ATOM 2267 C C . PHE B 1 138 ? 0.223 -15.289 -1.162 1 98.25 138 PHE B C 1
ATOM 2269 O O . PHE B 1 138 ? 0.821 -14.844 -0.179 1 98.25 138 PHE B O 1
ATOM 2276 N N . GLN B 1 139 ? -0.878 -14.688 -1.689 1 97.38 139 GLN B N 1
ATOM 2277 C CA . GLN B 1 139 ? -1.416 -13.453 -1.123 1 97.38 139 GLN B CA 1
ATOM 2278 C C . GLN B 1 139 ? -1.843 -13.656 0.329 1 97.38 139 GLN B C 1
ATOM 2280 O O . GLN B 1 139 ? -1.578 -12.812 1.184 1 97.38 139 GLN B O 1
ATOM 2285 N N . SER B 1 140 ? -2.418 -14.828 0.595 1 97.56 140 SER B N 1
ATOM 2286 C CA . SER B 1 140 ? -2.863 -15.133 1.951 1 97.56 140 SER B CA 1
ATOM 2287 C C . SER B 1 140 ? -1.683 -15.25 2.908 1 97.56 140 SER B C 1
ATOM 2289 O O . SER B 1 140 ? -1.721 -14.719 4.02 1 97.56 140 SER B O 1
ATOM 2291 N N . ALA B 1 141 ? -0.645 -15.906 2.477 1 96.94 141 ALA B N 1
ATOM 2292 C CA . ALA B 1 141 ? 0.537 -16.094 3.314 1 96.94 141 ALA B CA 1
ATOM 2293 C C . ALA B 1 141 ? 1.216 -14.758 3.605 1 96.94 141 ALA B C 1
ATOM 2295 O O . ALA B 1 141 ? 1.641 -14.5 4.734 1 96.94 141 ALA B O 1
ATOM 2296 N N . LEU B 1 142 ? 1.306 -13.875 2.57 1 95.69 142 LEU B N 1
ATOM 2297 C CA . LEU B 1 142 ? 1.898 -12.562 2.766 1 95.69 142 LEU B CA 1
ATOM 2298 C C . LEU B 1 142 ? 1.089 -11.742 3.766 1 95.69 142 LEU B C 1
ATOM 2300 O O . LEU B 1 142 ? 1.657 -11.078 4.637 1 95.69 142 LEU B O 1
ATOM 2304 N N . LEU B 1 143 ? -0.194 -11.797 3.65 1 94.5 143 LEU B N 1
ATOM 2305 C CA . LEU B 1 143 ? -1.087 -11.047 4.527 1 94.5 143 LEU B CA 1
ATOM 2306 C C . LEU B 1 143 ? -0.964 -11.523 5.969 1 94.5 143 LEU B C 1
ATOM 2308 O O . LEU B 1 143 ? -1.011 -10.719 6.902 1 94.5 143 LEU B O 1
ATOM 2312 N N . ASP B 1 144 ? -0.787 -12.797 6.172 1 93.69 144 ASP B N 1
ATOM 2313 C CA . ASP B 1 144 ? -0.61 -13.344 7.516 1 93.69 144 ASP B CA 1
ATOM 2314 C C . ASP B 1 144 ? 0.633 -12.758 8.18 1 93.69 144 ASP B C 1
ATOM 2316 O O . ASP B 1 144 ? 0.595 -12.391 9.359 1 93.69 144 ASP B O 1
ATOM 2320 N N . GLY B 1 145 ? 1.682 -12.68 7.41 1 91.25 145 GLY B N 1
ATOM 2321 C CA . GLY B 1 145 ? 2.904 -12.094 7.934 1 91.25 145 GLY B CA 1
ATOM 2322 C C . GLY B 1 145 ? 2.76 -10.617 8.266 1 91.25 145 GLY B C 1
ATOM 2323 O O . GLY B 1 145 ? 3.287 -10.148 9.273 1 91.25 145 GLY B O 1
ATOM 2324 N N . LEU B 1 146 ? 1.997 -9.898 7.422 1 89.75 146 LEU B N 1
ATOM 2325 C CA . LEU B 1 146 ? 1.776 -8.477 7.637 1 89.75 146 LEU B CA 1
ATOM 2326 C C . LEU B 1 146 ? 0.928 -8.242 8.883 1 89.75 146 LEU B C 1
ATOM 2328 O O . LEU B 1 146 ? 1.21 -7.332 9.672 1 89.75 146 LEU B O 1
ATOM 2332 N N . ARG B 1 147 ? -0.058 -9.023 9.07 1 87.88 147 ARG B N 1
ATOM 2333 C CA . ARG B 1 147 ? -0.908 -8.93 10.258 1 87.88 147 ARG B CA 1
ATOM 2334 C C . ARG B 1 147 ? -0.1 -9.148 11.531 1 87.88 147 ARG B C 1
ATOM 2336 O O . ARG B 1 147 ? -0.272 -8.422 12.516 1 87.88 147 ARG B O 1
ATOM 2343 N N . GLU B 1 148 ? 0.715 -10.133 11.477 1 87.5 148 GLU B N 1
ATOM 2344 C CA . GLU B 1 148 ? 1.556 -10.422 12.633 1 87.5 148 GLU B CA 1
ATOM 2345 C C . GLU B 1 148 ? 2.469 -9.242 12.961 1 87.5 148 GLU B C 1
ATOM 2347 O O . GLU B 1 148 ? 2.699 -8.938 14.133 1 87.5 148 GLU B O 1
ATOM 2352 N N . GLU B 1 149 ? 2.967 -8.625 11.938 1 85.69 149 GLU B N 1
ATOM 2353 C CA . GLU B 1 149 ? 3.852 -7.477 12.117 1 85.69 149 GLU B CA 1
ATOM 2354 C C . GLU B 1 149 ? 3.107 -6.297 12.742 1 85.69 149 GLU B C 1
ATOM 2356 O O . GLU B 1 149 ? 3.619 -5.641 13.648 1 85.69 149 GLU B O 1
ATOM 2361 N N . LEU B 1 150 ? 1.935 -6.012 12.219 1 82.5 150 LEU B N 1
ATOM 2362 C CA . LEU B 1 150 ? 1.204 -4.816 12.617 1 82.5 150 LEU B CA 1
ATOM 2363 C C . LEU B 1 150 ? 0.497 -5.027 13.953 1 82.5 150 LEU B C 1
ATOM 2365 O O . LEU B 1 150 ? 0.37 -4.094 14.75 1 82.5 150 LEU B O 1
ATOM 2369 N N . LEU B 1 151 ? -0.003 -6.223 14.148 1 74.88 151 LEU B N 1
ATOM 2370 C CA . LEU B 1 151 ? -0.742 -6.504 15.375 1 74.88 151 LEU B CA 1
ATOM 2371 C C . LEU B 1 151 ? 0.198 -6.98 16.484 1 74.88 151 LEU B C 1
ATOM 2373 O O . LEU B 1 151 ? -0.133 -6.887 17.656 1 74.88 151 LEU B O 1
ATOM 2377 N N . GLY B 1 152 ? 1.177 -7.695 16.172 1 66.31 152 GLY B N 1
ATOM 2378 C CA . GLY B 1 152 ? 2.096 -8.219 17.172 1 66.31 152 GLY B CA 1
ATOM 2379 C C . GLY B 1 152 ? 2.9 -7.137 17.859 1 66.31 152 GLY B C 1
ATOM 2380 O O . GLY B 1 152 ? 3.432 -7.352 18.953 1 66.31 152 GLY B O 1
ATOM 2381 N N . ASP B 1 153 ? 3.256 -6.02 17.234 1 53.59 153 ASP B N 1
ATOM 2382 C CA . ASP B 1 153 ? 4.055 -4.977 17.875 1 53.59 153 ASP B CA 1
ATOM 2383 C C . ASP B 1 153 ? 3.285 -4.316 19.016 1 53.59 153 ASP B C 1
ATOM 2385 O O . ASP B 1 153 ? 3.869 -3.602 19.828 1 53.59 153 ASP B O 1
ATOM 2389 N N . SER B 1 154 ? 2.02 -4.285 19.109 1 45.78 154 SER B N 1
ATOM 2390 C CA . SER B 1 154 ? 1.294 -3.639 20.203 1 45.78 154 SER B CA 1
ATOM 2391 C C . SER B 1 154 ? 1.655 -4.254 21.547 1 45.78 154 SER B C 1
ATOM 2393 O O . SER B 1 154 ? 1.276 -3.729 22.594 1 45.78 154 SER B O 1
ATOM 2395 N N . SER B 1 155 ? 1.811 -5.445 21.641 1 39.59 155 SER B N 1
ATOM 2396 C CA . SER B 1 155 ? 2.086 -5.969 22.984 1 39.59 155 SER B CA 1
ATOM 2397 C C . SER B 1 155 ? 3.477 -5.566 23.453 1 39.59 155 SER B C 1
ATOM 2399 O O . SER B 1 155 ? 4.023 -6.176 24.375 1 39.59 155 SER B O 1
ATOM 2401 N N . ARG B 1 156 ? 4.262 -4.844 22.734 1 33.97 156 ARG B N 1
ATOM 2402 C CA . ARG B 1 156 ? 5.461 -4.555 23.5 1 33.97 156 ARG B CA 1
ATOM 2403 C C . ARG B 1 156 ? 5.18 -3.512 24.578 1 33.97 156 ARG B C 1
ATOM 2405 O O . ARG B 1 156 ? 4.703 -2.414 24.281 1 33.97 156 ARG B O 1
ATOM 2412 N N . PRO B 1 157 ? 5.039 -3.873 25.922 1 34.91 157 PRO B N 1
ATOM 2413 C CA . PRO B 1 157 ? 5.039 -2.873 27 1 34.91 157 PRO B CA 1
ATOM 2414 C C . PRO B 1 157 ? 6.16 -1.847 26.844 1 34.91 157 PRO B C 1
ATOM 2416 O O . PRO B 1 157 ? 7.188 -2.137 26.219 1 34.91 157 PRO B O 1
#

Radius of gyration: 20.47 Å; Cα contacts (8 Å, |Δi|>4): 371; chains: 2; bounding box: 51×54×54 Å

Foldseek 3Di:
DPPDDDDPVNVVVVVVVVVVVVVVVLVLLQVLQVVLVHGSLLVVLLVVQAPDPDWAALVVSCLQSLNDSVVSVVSQVVCVVSVQKDWDADPVHRVTITMHTDPCSVVVSVVSCVVVVVVVVVVVVVDDPVVVVVVVVVVVVVVVVVSCVSNVVVPPD/DPPDDDDPVNVVVVVVVVVVVVVVVLVLLQVLQVVLVHGSLLVVLLVVQAPDPDWAALVVSCLQSLDDSVVSVVSQVVCVVSVQKDWDADPVHRVTITMHTDPCSVVVSVVSCVVVVVVVVVVVVVDDPVVVVVVVVVVVVVVVVVSCVSNVVVPPD

Organism: Amycolatopsis orientalis (NCBI:txid31958)

Secondary structure (DSSP, 8-state):
--SS---HHHHHHHHHHHHHHHHHHHHHHHHHHHHTTS-H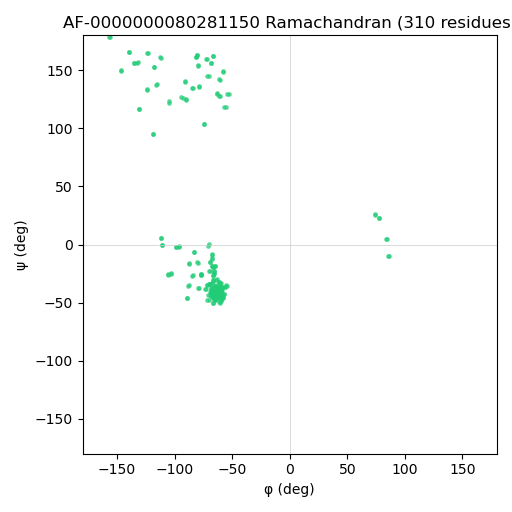HHHHHHHHHHHSSS-EEHHHHHHHH---HHHHHHHHHHHHHTTSEEEEE-SS-TT-EEEEEPTTTTGGGGGGGHHHHHHHHHHHTTS-HHHHHHHHHHHHHHHHHHHHHHHHGGG--/--SS---HHHHHHHHHHHHHHHHHHHHHHHHHHHHTT--HHHHHHHHHHHHSSS-EEHHHHHHHH---HHHHHHHHHHHHHTTSEEEEE-SS-TT-EEEEEPTTTTGGGGGGGHHHHHHHHHHHTTS-HHHHHHHHHHHHHHHHHHHHHHHHGGG--

Sequence (314 aa):
MAKYPLSAEEMARFAHLGREGSTLTVLRHARIAERMGLSATDHKALELVGQAPGPLTAGRIAELTGLSTGAVTGVMDRLEKAGLARRVRDPIDRRKVLIEVVPGAMERHAPLFESAYTNMKTVLEQFSPEERKVLERFQSALLDGLREELLGDSSRPMAKYPLSAEEMARFAHLGREGSTLTVLRHARIAERMGLSATDHKALELVGQAPGPLTAGRIAELTGLSTGAVTGVMDRLEKAGLARRVRDPIDRRKVLIEVVPGAMERHAPLFESAYTNMKTVLEQFSPEERKVLERFQSALLDGLREELLGDSSRP

Nearest PDB structures (foldseek):
  7kfq-assembly1_A  TM=6.688E-01  e=1.306E-07  Variovorax paradoxus
  7kua-assembly1_A-2  TM=6.925E-01  e=6.185E-06  Pseudomonas putida
  5cyv-assembly1_B  TM=7.655E-01  e=1.321E-05  Rhodococcus jostii RHA1
  5e1z-assembly1_B  TM=6.170E-01  e=3.973E-06  Dehalococcoides mccartyi BTF08
  4ld5-assembly1_A  TM=6.176E-01  e=2.111E-06  Staphylococcus aureus

pLDDT: mean 89.89, std 10.18, range [33.97, 98.5]

Solvent-accessible surface area (backbone atoms only — not comparable to full-atom values): 17093 Å² total; per-residue (Å²): 128,73,79,28,88,74,51,73,66,58,48,51,52,51,50,51,52,50,51,52,47,50,42,52,49,41,39,51,41,37,54,54,15,48,78,70,76,39,46,42,64,44,43,44,51,49,51,55,45,56,68,42,95,52,64,39,38,56,64,54,50,14,52,76,56,51,44,51,55,70,54,38,50,52,40,50,52,51,32,35,75,68,60,39,28,45,79,41,64,34,88,86,47,69,86,40,62,24,36,33,52,36,86,67,45,62,65,76,51,47,74,78,49,44,62,58,53,50,46,50,52,60,51,52,15,71,41,49,75,71,53,46,53,53,50,50,52,50,56,52,51,52,46,52,48,50,49,48,56,46,47,54,58,68,70,61,127,128,72,80,29,87,77,52,72,66,59,50,50,53,50,51,50,52,50,52,51,47,51,43,53,49,40,40,51,42,36,54,52,14,49,78,70,76,39,47,43,64,44,43,43,50,49,50,54,45,57,69,42,97,53,65,38,39,55,65,54,50,14,52,76,56,51,44,51,56,71,55,39,50,53,40,49,53,52,34,36,75,70,59,39,27,44,80,41,63,34,89,88,48,67,86,41,62,25,37,35,52,38,86,66,46,62,64,75,51,48,72,78,49,44,64,59,54,50,44,50,52,61,52,52,15,72,40,49,76,71,52,46,51,54,49,50,54,50,54,50,52,53,44,53,47,50,48,48,56,47,46,55,58,69,70,62,128